Protein AF-A0AAE3IIB3-F1 (afdb_monomer)

Solvent-accessible surface area (backbone atoms only — not comparable to full-atom values): 10239 Å² total; per-residue (Å²): 116,78,93,72,66,47,58,72,42,78,46,45,30,76,88,69,48,76,44,66,38,80,74,76,87,87,84,85,72,98,62,92,76,91,82,88,86,79,90,49,81,96,73,27,52,52,67,49,71,97,77,19,39,64,42,76,71,70,69,65,54,44,33,34,62,72,44,61,82,52,87,67,36,36,55,38,59,50,54,58,58,75,30,44,68,89,41,86,92,59,46,79,54,66,32,43,15,33,57,26,50,34,54,62,84,46,85,84,24,28,29,17,36,21,50,50,43,64,44,55,45,87,72,51,42,22,45,42,37,36,52,51,42,33,37,51,10,35,46,62,30,65,46,52,74,64,56,25,49,51,50,50,55,55,34,40,50,46,48,36,66,70,65,65,44,54,58,74,41,74,34,47,63,38,79,70,38,108

Mean predicted aligned error: 9.46 Å

pLDDT: mean 88.93, std 8.78, range [53.28, 97.44]

Foldseek 3Di:
DCVPDAFQDWWAFPVRDIDTRHGDDDDDDPDDDDDDADADPDPQWFFDDPRGTIDHNDAQKFFQQVNPDDPQWHKAQLQDCQFPVPPPPDDNRRGMTGIWGHDLPDPPGLNVQLCVQLLAEQFAFWQLRSLVSSLVSNVRSVDDNVNSVVSSVVRCCCVCVVVVDDRGHTIHDHPSND

Sequence (178 aa):
MARSLRAGDVLVLSNGELVTVEWVQHEILESPIKVYNFEVEDFHTYFVGECGVLVHNDCNTGKYKELRGEEGKESHHIIQNASVKDMPGYSSSNAPAISLEGPSTRMGTEHYKATQFQSHNNYGGTYGDERKVAYISLRKAGKTKEEAFQAINYADKYFVGELGWDFTTITSIPKNRR

InterPro domains:
  IPR028900 Tox-SHH domain [PF15652] (72-159)
  IPR030934 Intein C-terminal splicing region [PS50818] (34-58)
  IPR030934 Intein C-terminal splicing region [TIGR01443] (34-57)
  IPR036844 Hint domain superfamily [SSF51294] (2-58)

Structure (mmCIF, N/CA/C/O backbone):
data_AF-A0AAE3IIB3-F1
#
_entry.id   AF-A0AAE3IIB3-F1
#
loop_
_atom_site.group_PDB
_atom_site.id
_atom_site.type_symbol
_atom_site.label_atom_id
_atom_site.label_alt_id
_atom_site.label_comp_id
_atom_site.label_asym_id
_atom_site.label_entity_id
_atom_site.label_seq_id
_atom_site.pdbx_PDB_ins_code
_atom_site.Cartn_x
_atom_site.Cartn_y
_atom_site.Cartn_z
_atom_site.occupancy
_atom_site.B_iso_or_equiv
_atom_site.auth_seq_id
_atom_site.auth_comp_id
_atom_site.auth_asym_id
_atom_site.auth_atom_id
_atom_site.pdbx_PDB_model_num
ATOM 1 N N . MET A 1 1 ? -11.955 -3.966 2.910 1.00 53.28 1 MET A N 1
ATOM 2 C CA . MET A 1 1 ? -13.421 -3.811 2.953 1.00 53.28 1 MET A CA 1
ATOM 3 C C . MET A 1 1 ? -14.056 -5.153 3.255 1.00 53.28 1 MET A C 1
ATOM 5 O O . MET A 1 1 ? -13.676 -6.133 2.618 1.00 53.28 1 MET A O 1
ATOM 9 N N . ALA A 1 2 ? -15.019 -5.174 4.178 1.00 63.62 2 ALA A N 1
ATOM 10 C CA . ALA A 1 2 ? -15.723 -6.380 4.619 1.00 63.62 2 ALA A CA 1
ATOM 11 C C . ALA A 1 2 ? -16.354 -7.185 3.465 1.00 63.62 2 ALA A C 1
ATOM 13 O O . ALA A 1 2 ? -16.354 -8.406 3.510 1.00 63.62 2 ALA A O 1
ATOM 14 N N . ARG A 1 3 ? -16.768 -6.523 2.370 1.00 71.12 3 ARG A N 1
ATOM 15 C CA . ARG A 1 3 ? -17.342 -7.163 1.164 1.00 71.12 3 ARG A CA 1
ATOM 16 C C . ARG A 1 3 ? -16.465 -8.226 0.487 1.00 71.12 3 ARG A C 1
ATOM 18 O O . ARG A 1 3 ? -16.931 -8.908 -0.416 1.00 71.12 3 ARG A O 1
ATOM 25 N N . SER A 1 4 ? -15.172 -8.262 0.803 1.00 76.12 4 SER A N 1
ATOM 26 C CA . SER A 1 4 ? -14.217 -9.204 0.213 1.00 76.12 4 SER A CA 1
ATOM 27 C C . SER A 1 4 ? -13.936 -10.407 1.109 1.00 76.12 4 SER A C 1
ATOM 29 O O . SER A 1 4 ? -13.196 -11.278 0.662 1.00 76.12 4 SER A O 1
ATOM 31 N N . LEU A 1 5 ? -14.487 -10.438 2.330 1.00 84.25 5 LEU A N 1
ATOM 32 C CA . LEU A 1 5 ? -14.328 -11.565 3.242 1.00 84.25 5 LEU A CA 1
ATOM 33 C C . LEU A 1 5 ? -14.993 -12.814 2.668 1.00 84.25 5 LEU A C 1
ATOM 35 O O . LEU A 1 5 ? -16.059 -12.742 2.048 1.00 84.25 5 LEU A O 1
ATOM 39 N N . ARG A 1 6 ? -14.354 -13.959 2.882 1.00 86.00 6 ARG A N 1
ATOM 40 C CA . ARG A 1 6 ? -14.835 -15.275 2.462 1.00 86.00 6 ARG A CA 1
ATOM 41 C C . ARG A 1 6 ? -14.696 -16.266 3.606 1.00 86.00 6 ARG A C 1
ATOM 43 O O . ARG A 1 6 ? -13.884 -16.082 4.507 1.00 86.00 6 ARG A O 1
ATOM 50 N N . ALA A 1 7 ? -15.469 -17.347 3.531 1.00 89.12 7 ALA A N 1
ATOM 51 C CA . ALA A 1 7 ? -15.243 -18.496 4.392 1.00 89.12 7 ALA A CA 1
ATOM 52 C C . ALA A 1 7 ? -13.784 -18.969 4.255 1.00 89.12 7 ALA A C 1
ATOM 54 O O . ALA A 1 7 ? -13.281 -19.100 3.135 1.00 89.12 7 ALA A O 1
ATOM 55 N N . GLY A 1 8 ? -13.115 -19.195 5.382 1.00 87.38 8 GLY A N 1
ATOM 56 C CA . GLY A 1 8 ? -11.692 -19.532 5.447 1.00 87.38 8 GLY A CA 1
ATOM 57 C C . GLY A 1 8 ? -10.747 -18.354 5.719 1.00 87.38 8 GLY A C 1
ATOM 58 O O . GLY A 1 8 ? -9.597 -18.603 6.075 1.00 87.38 8 GLY A O 1
ATOM 59 N N . ASP A 1 9 ? -11.195 -17.098 5.606 1.00 88.38 9 ASP A N 1
ATOM 60 C CA . ASP A 1 9 ? -10.374 -15.944 6.001 1.00 88.38 9 ASP A CA 1
ATOM 61 C C . ASP A 1 9 ? -10.156 -15.919 7.523 1.00 88.38 9 ASP A C 1
ATOM 63 O O . ASP A 1 9 ? -11.009 -16.362 8.292 1.00 88.38 9 ASP A O 1
ATOM 67 N N . VAL A 1 10 ? -9.022 -15.371 7.969 1.00 91.12 10 VAL A N 1
ATOM 68 C CA . VAL A 1 10 ? -8.660 -15.296 9.392 1.00 91.12 10 VAL A CA 1
ATOM 69 C C . VAL A 1 10 ? -8.858 -13.879 9.928 1.00 91.12 10 VAL A C 1
ATOM 71 O O . VAL A 1 10 ? -8.373 -12.910 9.340 1.00 91.12 10 VAL A O 1
ATOM 74 N N . LEU A 1 11 ? -9.542 -13.769 11.065 1.00 90.25 11 LEU A N 1
ATOM 75 C CA . LEU A 1 11 ? -9.794 -12.530 11.800 1.00 90.25 11 LEU A CA 1
ATOM 76 C C . LEU A 1 11 ? -9.088 -12.551 13.158 1.00 90.25 11 LEU A C 1
ATOM 78 O O . LEU A 1 11 ? -8.788 -13.616 13.691 1.00 90.25 11 LEU A O 1
ATOM 82 N N . VAL A 1 12 ? -8.855 -11.364 13.722 1.00 90.56 12 VAL A N 1
ATOM 83 C CA . VAL A 1 12 ? -8.246 -11.179 15.048 1.00 90.56 12 VAL A CA 1
ATOM 84 C C . VAL A 1 12 ? -9.319 -10.723 16.034 1.00 90.56 12 VAL A C 1
ATOM 86 O O . VAL A 1 12 ? -10.044 -9.766 15.748 1.00 90.56 12 VAL A O 1
ATOM 89 N N . LEU A 1 13 ? -9.412 -11.393 17.181 1.00 90.81 13 LEU A N 1
ATOM 90 C CA . LEU A 1 13 ? -10.305 -11.034 18.284 1.00 90.81 13 LEU A CA 1
ATOM 91 C C . LEU A 1 13 ? -9.640 -10.077 19.287 1.00 90.81 13 LEU A C 1
ATOM 93 O O . LEU A 1 13 ? -8.420 -9.904 19.301 1.00 90.81 13 LEU A O 1
ATOM 97 N N . SER A 1 14 ? -10.439 -9.480 20.173 1.00 87.88 14 SER A N 1
ATOM 98 C CA . SER A 1 14 ? -9.983 -8.536 21.208 1.00 87.88 14 SER A CA 1
ATOM 99 C C . SER A 1 14 ? -9.028 -9.135 22.238 1.00 87.88 14 SER A C 1
ATOM 101 O O . SER A 1 14 ? -8.190 -8.422 22.788 1.00 87.88 14 SER A O 1
ATOM 103 N N . ASN A 1 15 ? -9.098 -10.447 22.457 1.00 88.62 15 ASN A N 1
ATOM 104 C CA . ASN A 1 15 ? -8.157 -11.204 23.284 1.00 88.62 15 ASN A CA 1
ATOM 105 C C . ASN A 1 15 ? -6.873 -11.616 22.527 1.00 88.62 15 ASN A C 1
ATOM 107 O O . ASN A 1 15 ? -6.010 -12.273 23.106 1.00 88.62 15 ASN A O 1
ATOM 111 N N . GLY A 1 16 ? -6.738 -11.235 21.251 1.00 86.88 16 GLY A N 1
ATOM 112 C CA . GLY A 1 16 ? -5.610 -11.577 20.385 1.00 86.88 16 GLY A CA 1
ATOM 113 C C . GLY A 1 16 ? -5.715 -12.944 19.703 1.00 86.88 16 GLY A C 1
ATOM 114 O O . GLY A 1 16 ? -4.802 -13.310 18.961 1.00 86.88 16 GLY A O 1
ATOM 115 N N . GLU A 1 17 ? -6.793 -13.701 19.922 1.00 92.31 17 GLU A N 1
ATOM 116 C CA . GLU A 1 17 ? -7.004 -14.987 19.257 1.00 92.31 17 GLU A CA 1
ATOM 117 C C . GLU A 1 17 ? -7.335 -14.816 17.773 1.00 92.31 17 GLU A C 1
ATOM 119 O O . GLU A 1 17 ? -7.906 -13.813 17.338 1.00 92.31 17 GLU A O 1
ATOM 124 N N . LEU A 1 18 ? -6.972 -15.833 16.993 1.00 91.50 18 LEU A N 1
ATOM 125 C CA . LEU A 1 18 ? -7.283 -15.916 15.575 1.00 91.50 18 LEU A CA 1
ATOM 126 C C . LEU A 1 18 ? -8.502 -16.810 15.373 1.00 91.50 18 LEU A C 1
ATOM 128 O O . LEU A 1 18 ? -8.514 -17.951 15.834 1.00 91.50 18 LEU A O 1
ATOM 132 N N . VAL A 1 19 ? -9.495 -16.315 14.640 1.00 93.12 19 VAL A N 1
ATOM 133 C CA . VAL A 1 19 ? -10.694 -17.085 14.281 1.00 93.12 19 VAL A CA 1
ATOM 134 C C . VAL A 1 19 ? -10.870 -17.149 12.778 1.00 93.12 19 VAL A C 1
ATOM 136 O O . VAL A 1 19 ? -10.476 -16.238 12.054 1.00 93.12 19 VAL A O 1
ATOM 139 N N . THR A 1 20 ? -11.464 -18.240 12.305 1.00 94.06 20 THR A N 1
ATOM 140 C CA . THR A 1 20 ? -11.742 -18.438 10.881 1.00 94.06 20 THR A CA 1
ATOM 141 C C . THR A 1 20 ? -13.175 -18.021 10.580 1.00 94.06 20 THR A C 1
ATOM 143 O O . THR A 1 20 ? -14.092 -18.378 11.316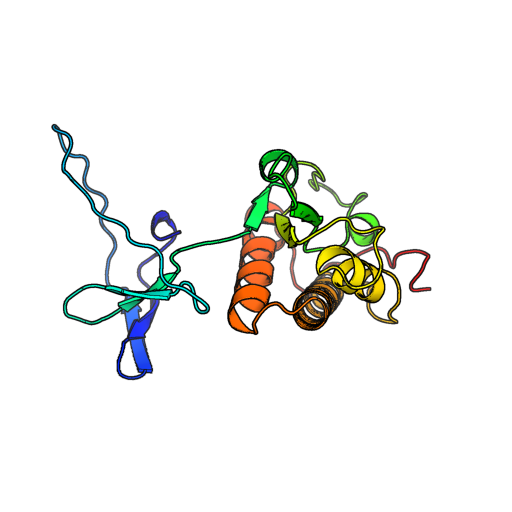 1.00 94.06 20 THR A O 1
ATOM 146 N N . VAL A 1 21 ? -13.380 -17.279 9.496 1.00 91.38 21 VAL A N 1
ATOM 147 C CA . VAL A 1 21 ? -14.717 -16.963 8.988 1.00 91.38 21 VAL A CA 1
ATOM 148 C C . VAL A 1 21 ? -15.367 -18.255 8.502 1.00 91.38 21 VAL A C 1
ATOM 150 O O . VAL A 1 21 ? -14.858 -18.901 7.589 1.00 91.38 21 VAL A O 1
ATOM 153 N N . GLU A 1 22 ? -16.498 -18.634 9.088 1.00 91.81 22 GLU A N 1
ATOM 154 C CA . GLU A 1 22 ? -17.210 -19.861 8.708 1.00 91.81 22 GLU A CA 1
ATOM 155 C C . GLU A 1 22 ? -18.109 -19.656 7.483 1.00 91.81 22 GLU A C 1
ATOM 157 O O . GLU A 1 22 ? -18.135 -20.484 6.574 1.00 91.81 22 GLU A O 1
ATOM 162 N N . TRP A 1 23 ? -18.834 -18.537 7.433 1.00 90.19 23 TRP A N 1
ATOM 163 C CA . TRP A 1 23 ? -19.764 -18.208 6.356 1.00 90.19 23 TRP A CA 1
ATOM 164 C C . TRP A 1 23 ? -19.926 -16.690 6.215 1.00 90.19 23 TRP A C 1
ATOM 166 O O . TRP A 1 23 ? -19.678 -15.931 7.149 1.00 90.19 23 TRP A O 1
ATOM 176 N N . VAL A 1 24 ? -20.328 -16.244 5.022 1.00 90.00 24 VAL A N 1
ATOM 177 C CA . VAL A 1 24 ? -20.615 -14.835 4.714 1.00 90.00 24 VAL A CA 1
ATOM 178 C C . VAL A 1 24 ? -21.948 -14.774 3.978 1.00 90.00 24 VAL A C 1
ATOM 180 O O . VAL A 1 24 ? -22.127 -15.461 2.973 1.00 90.00 24 VAL A O 1
ATOM 183 N N . GLN A 1 25 ? -22.869 -13.941 4.461 1.00 89.94 25 GLN A N 1
ATOM 184 C CA . GLN A 1 25 ? -24.167 -13.694 3.834 1.00 89.94 25 GLN A CA 1
ATOM 185 C C . GLN A 1 25 ? -24.345 -12.201 3.569 1.00 89.94 25 GLN A C 1
ATOM 187 O O . GLN A 1 25 ? -23.960 -11.359 4.377 1.00 89.94 25 GLN A O 1
ATOM 192 N N . HIS A 1 26 ? -24.946 -11.881 2.425 1.00 85.31 26 HIS A N 1
ATOM 193 C CA . HIS A 1 26 ? -25.396 -10.534 2.101 1.00 85.31 26 HIS A CA 1
ATOM 194 C C . HIS A 1 26 ? -26.923 -10.503 2.136 1.00 85.31 26 HIS A C 1
ATOM 196 O O . HIS A 1 26 ? -27.571 -11.342 1.512 1.00 85.31 26 HIS A O 1
ATOM 202 N N . GLU A 1 27 ? -27.486 -9.519 2.830 1.00 88.19 27 GLU A N 1
ATOM 203 C CA . GLU A 1 27 ? -28.928 -9.291 2.891 1.00 88.19 27 GLU A CA 1
ATOM 204 C C . GLU A 1 27 ? -29.273 -7.959 2.223 1.00 88.19 27 GLU A C 1
ATOM 206 O O . GLU A 1 27 ? -28.599 -6.949 2.429 1.00 88.19 27 GLU A O 1
ATOM 211 N N . ILE A 1 28 ? -30.322 -7.964 1.399 1.00 89.56 28 ILE A N 1
ATOM 212 C CA . ILE A 1 28 ? -30.888 -6.754 0.796 1.00 89.56 28 ILE A CA 1
ATOM 213 C C . ILE A 1 28 ? -32.140 -6.409 1.595 1.00 89.56 28 ILE A C 1
ATOM 215 O O . ILE A 1 28 ? -33.067 -7.212 1.666 1.00 89.56 28 ILE A O 1
ATOM 219 N N . LEU A 1 29 ? -32.162 -5.221 2.197 1.00 90.94 29 LEU A N 1
ATOM 220 C CA . LEU A 1 29 ? -33.294 -4.742 2.987 1.00 90.94 29 LEU A CA 1
ATOM 221 C C . LEU A 1 29 ? -34.214 -3.872 2.123 1.00 90.94 29 LEU A C 1
ATOM 223 O O . LEU A 1 29 ? -33.745 -3.015 1.377 1.00 90.94 29 LEU A O 1
ATOM 227 N N . GLU A 1 30 ? -35.529 -4.062 2.254 1.00 92.56 30 GLU A N 1
ATOM 228 C CA . GLU A 1 30 ? -36.545 -3.298 1.506 1.00 92.56 30 GLU A CA 1
ATOM 229 C C . GLU A 1 30 ? -36.676 -1.841 1.978 1.00 92.56 30 GLU A C 1
ATOM 231 O O . GLU A 1 30 ? -37.219 -0.995 1.269 1.00 92.56 30 GLU A O 1
ATOM 236 N N . SER A 1 31 ? -36.167 -1.532 3.174 1.00 92.62 31 SER A N 1
ATOM 237 C CA . SER A 1 31 ? -36.178 -0.189 3.754 1.00 92.62 31 SER A CA 1
ATOM 238 C C . SER A 1 31 ? -34.810 0.181 4.339 1.00 92.62 31 SER A C 1
ATOM 240 O O . SER A 1 31 ? -34.084 -0.700 4.808 1.00 92.62 31 SER A O 1
ATOM 242 N N . PRO A 1 32 ? -34.431 1.474 4.327 1.00 92.75 32 PRO A N 1
ATOM 243 C CA . PRO A 1 32 ? -33.182 1.921 4.930 1.00 92.75 32 PRO A CA 1
ATOM 244 C C . PRO A 1 32 ? -33.176 1.706 6.446 1.00 92.75 32 PRO A C 1
ATOM 246 O O . PRO A 1 32 ? -34.121 2.080 7.140 1.00 92.75 32 PRO A O 1
ATOM 249 N N . ILE A 1 33 ? -32.066 1.187 6.967 1.00 94.38 33 ILE A N 1
ATOM 250 C CA . ILE A 1 33 ? -31.801 1.116 8.406 1.00 94.38 33 ILE A CA 1
ATOM 251 C C . ILE A 1 33 ? -30.788 2.183 8.814 1.00 94.38 33 ILE A C 1
ATOM 253 O O . ILE A 1 33 ? -29.954 2.618 8.018 1.00 94.38 33 ILE A O 1
ATOM 257 N N . LYS A 1 34 ? -30.844 2.601 10.079 1.00 93.38 34 LYS A N 1
ATOM 258 C CA . LYS A 1 34 ? -29.834 3.494 10.642 1.00 93.38 34 LYS A CA 1
ATOM 259 C C . LYS A 1 34 ? -28.608 2.676 11.045 1.00 93.38 34 LYS A C 1
ATOM 261 O O . LYS A 1 34 ? -28.729 1.727 11.813 1.00 93.38 34 LYS A O 1
ATOM 266 N N . VAL A 1 35 ? -27.443 3.079 10.552 1.00 89.75 35 VAL A N 1
ATOM 267 C CA . VAL A 1 35 ? -26.136 2.529 10.932 1.00 89.75 35 VAL A CA 1
ATOM 268 C C . VAL A 1 35 ? -25.282 3.631 11.551 1.00 89.75 35 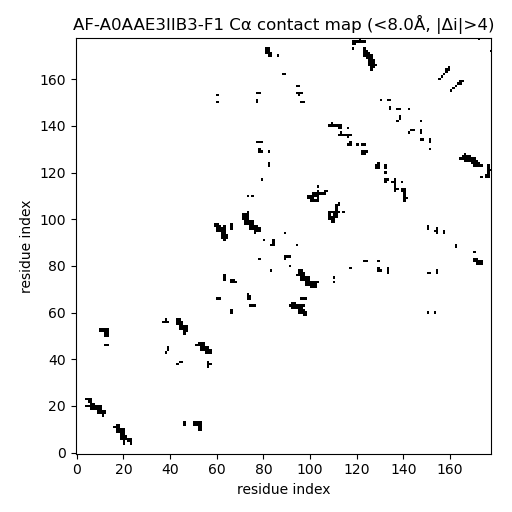VAL A C 1
ATOM 270 O O . VAL A 1 35 ? -25.495 4.811 11.269 1.00 89.75 35 VAL A O 1
ATOM 273 N N . TYR A 1 36 ? -24.332 3.253 12.402 1.00 84.81 36 TYR A N 1
ATOM 274 C CA . TYR A 1 36 ? -23.454 4.181 13.110 1.00 84.81 36 TYR A CA 1
ATOM 275 C C . TYR A 1 36 ? -21.992 3.818 12.838 1.00 84.81 36 TYR A C 1
ATOM 277 O O . TYR A 1 36 ? -21.632 2.646 12.896 1.00 84.81 36 TYR A O 1
ATOM 285 N N . ASN A 1 37 ? -21.165 4.828 12.571 1.00 79.56 37 ASN A N 1
ATOM 286 C CA . ASN A 1 37 ? -19.706 4.742 12.578 1.00 79.56 37 ASN A CA 1
ATOM 287 C C . ASN A 1 37 ? -19.179 5.885 13.455 1.00 79.56 37 ASN A C 1
ATOM 289 O O . ASN A 1 37 ? -19.784 6.958 13.489 1.00 79.56 37 ASN A O 1
ATOM 293 N N . PHE A 1 38 ? -18.083 5.662 14.166 1.00 77.81 38 PHE A N 1
ATOM 294 C CA . PHE A 1 38 ? -17.368 6.693 14.921 1.00 77.81 38 PHE A CA 1
ATOM 295 C C . PHE A 1 38 ? -15.898 6.590 14.562 1.00 77.81 38 PHE A C 1
ATOM 297 O O . PHE A 1 38 ? -15.451 5.482 14.309 1.00 77.81 38 PHE A O 1
ATOM 304 N N . GLU A 1 39 ? -15.159 7.695 14.552 1.00 70.19 39 GLU A N 1
ATOM 305 C CA . GLU A 1 39 ? -13.716 7.701 14.293 1.00 70.19 39 GLU A CA 1
ATOM 306 C C . GLU A 1 39 ? -12.921 7.474 15.588 1.00 70.19 39 GLU A C 1
ATOM 308 O O . GLU A 1 39 ? -13.318 7.934 16.657 1.00 70.19 39 GLU A O 1
ATOM 313 N N . VAL A 1 40 ? -11.816 6.728 15.499 1.00 70.88 40 VAL A N 1
ATOM 314 C CA . VAL A 1 40 ? -10.891 6.481 16.619 1.00 70.88 40 VAL A CA 1
ATOM 315 C C . VAL A 1 40 ? -9.554 7.104 16.265 1.00 70.88 40 VAL A C 1
ATOM 317 O O . VAL A 1 40 ? -9.028 6.817 15.191 1.00 70.88 40 VAL A O 1
ATOM 320 N N . GLU A 1 41 ? -9.019 7.934 17.157 1.00 60.47 41 GLU A N 1
ATOM 321 C CA . GLU A 1 41 ? -7.709 8.564 16.983 1.00 60.47 41 GLU A CA 1
ATOM 322 C C . GLU A 1 41 ? -6.563 7.533 17.014 1.00 60.47 41 GLU A C 1
ATOM 324 O O . GLU A 1 41 ? -6.688 6.437 17.570 1.00 60.47 41 GLU A O 1
ATOM 329 N N . ASP A 1 42 ? -5.441 7.903 16.393 1.00 62.91 42 ASP A N 1
ATOM 330 C CA . ASP A 1 42 ? -4.179 7.159 16.270 1.00 62.91 42 ASP A CA 1
ATOM 331 C C . ASP A 1 42 ? -4.252 5.833 15.504 1.00 62.91 42 ASP A C 1
ATOM 333 O O . ASP A 1 42 ? -3.694 5.692 14.416 1.00 62.91 42 ASP A O 1
ATOM 337 N N . PHE A 1 43 ? -4.901 4.824 16.081 1.00 61.16 43 PHE A N 1
ATOM 338 C CA . PHE A 1 43 ? -4.876 3.468 15.535 1.00 61.16 43 PHE A CA 1
ATOM 339 C C . PHE A 1 43 ? -5.937 3.238 14.467 1.00 61.16 43 PHE A C 1
ATOM 341 O O . PHE A 1 43 ? -5.865 2.223 13.770 1.00 61.16 43 PHE A O 1
ATOM 348 N N . HIS A 1 44 ? -6.939 4.124 14.378 1.00 70.50 44 HIS A N 1
ATOM 349 C CA . HIS A 1 44 ? -8.071 4.023 13.453 1.00 70.50 44 HIS A CA 1
ATOM 350 C C . HIS A 1 44 ? -8.639 2.596 13.365 1.00 70.50 44 HIS A C 1
ATOM 352 O O . HIS A 1 44 ? -9.027 2.126 12.298 1.00 70.50 44 HIS A O 1
ATOM 358 N N . THR A 1 45 ? -8.655 1.874 14.485 1.00 73.00 45 THR A N 1
ATOM 359 C CA . THR A 1 45 ? -9.121 0.491 14.598 1.00 73.00 45 THR A CA 1
ATOM 360 C C . THR A 1 45 ? -9.947 0.351 15.863 1.00 73.00 45 THR A C 1
ATOM 362 O O . THR A 1 45 ? -9.731 1.057 16.848 1.00 73.00 45 THR A O 1
ATOM 365 N N . TYR A 1 46 ? -10.939 -0.529 15.822 1.00 82.62 46 TYR A N 1
ATOM 366 C CA . TYR A 1 46 ? -11.801 -0.814 16.962 1.00 82.62 46 TYR A CA 1
ATOM 367 C C . TYR A 1 46 ? -12.301 -2.256 16.899 1.00 82.62 46 TYR A C 1
ATOM 369 O O . TYR A 1 46 ? -12.186 -2.917 15.868 1.00 82.62 46 TYR A O 1
ATOM 377 N N . PHE A 1 47 ? -12.821 -2.759 18.016 1.00 88.31 47 PHE A N 1
ATOM 378 C CA . PHE A 1 47 ? -13.419 -4.089 18.088 1.00 88.31 47 PHE A CA 1
ATOM 379 C C . PHE A 1 47 ? -14.940 -3.994 17.959 1.00 88.31 47 PHE A C 1
ATOM 381 O O . PHE A 1 47 ? -15.561 -3.144 18.598 1.00 88.31 47 PHE A O 1
ATOM 388 N N . VAL A 1 48 ? -15.539 -4.858 17.134 1.00 86.62 48 VAL A N 1
ATOM 389 C CA . VAL A 1 48 ? -16.984 -4.862 16.843 1.00 86.62 48 VAL A CA 1
ATOM 390 C C . VAL A 1 48 ? -17.608 -6.220 17.141 1.00 86.62 48 VAL A C 1
ATOM 392 O O . VAL A 1 48 ? -17.000 -7.264 16.901 1.00 86.62 48 VAL A O 1
ATOM 395 N N . GLY A 1 49 ? -18.857 -6.195 17.610 1.00 85.88 49 GLY A N 1
ATOM 396 C CA . GLY A 1 49 ? -19.658 -7.384 17.896 1.00 85.88 49 GLY A CA 1
ATOM 397 C C . GLY A 1 49 ? -19.297 -8.050 19.223 1.00 85.88 49 GLY A C 1
ATOM 398 O O . GLY A 1 49 ? -18.317 -7.691 19.870 1.00 85.88 49 GLY A O 1
ATOM 399 N N . GLU A 1 50 ? -20.097 -9.035 19.628 1.00 85.88 50 GLU A N 1
ATOM 400 C CA . GLU A 1 50 ? -19.916 -9.756 20.899 1.00 85.88 50 GLU A CA 1
ATOM 401 C C . GLU A 1 50 ? -18.581 -10.508 20.962 1.00 85.88 50 GLU A C 1
ATOM 403 O O . GLU A 1 50 ? -17.943 -10.561 22.009 1.00 85.88 50 GLU A O 1
ATOM 408 N N . CYS A 1 51 ? -18.117 -11.028 19.823 1.00 83.44 51 CYS A N 1
ATOM 409 C CA . CYS A 1 51 ? -16.814 -11.683 19.716 1.00 83.44 51 CYS A CA 1
ATOM 410 C C . CYS A 1 51 ? -15.639 -10.689 19.734 1.00 83.44 51 CYS A C 1
ATOM 412 O O . CYS A 1 51 ? -14.500 -11.107 19.911 1.00 83.44 51 CYS A O 1
ATOM 414 N N . GLY A 1 52 ? -15.892 -9.388 19.537 1.00 86.62 52 GLY A N 1
ATOM 415 C CA . GLY A 1 52 ? -14.860 -8.356 19.493 1.00 86.62 52 GLY A CA 1
ATOM 416 C C . GLY A 1 52 ? -13.883 -8.553 18.338 1.00 86.62 52 GLY A C 1
ATOM 417 O O . GLY A 1 52 ? -12.701 -8.778 18.569 1.00 86.62 52 GLY A O 1
ATOM 418 N N . VAL A 1 53 ? -14.363 -8.467 17.098 1.00 87.56 53 VAL A N 1
ATOM 419 C CA . VAL A 1 53 ? -13.534 -8.588 15.885 1.00 87.56 53 VAL A CA 1
ATOM 420 C C . VAL A 1 53 ? -12.817 -7.272 15.594 1.00 87.56 53 VAL A C 1
ATOM 422 O O . VAL A 1 53 ? -13.460 -6.223 15.580 1.00 87.56 53 VAL A O 1
ATOM 425 N N . LEU A 1 54 ? -11.511 -7.319 15.320 1.00 86.12 54 LEU A N 1
ATOM 426 C CA . LEU A 1 54 ? -10.714 -6.146 14.953 1.00 86.12 54 LEU A CA 1
ATOM 427 C C . LEU A 1 54 ? -11.107 -5.622 13.564 1.00 86.12 54 LEU A C 1
ATOM 429 O O . LEU A 1 54 ? -10.956 -6.322 12.559 1.00 86.12 54 LEU A O 1
ATOM 433 N N . VAL A 1 55 ? -11.552 -4.369 13.491 1.00 80.62 55 VAL A N 1
ATOM 434 C CA . VAL A 1 55 ? -11.880 -3.674 12.238 1.00 80.62 55 VAL A CA 1
ATOM 435 C C . VAL A 1 55 ? -11.069 -2.389 12.097 1.00 80.62 55 VAL A C 1
ATOM 437 O O . VAL A 1 55 ? -10.657 -1.797 13.092 1.00 80.62 55 VAL A O 1
ATOM 440 N N . HIS A 1 56 ? -10.839 -1.954 10.855 1.00 75.94 56 HIS A N 1
ATOM 441 C CA . HIS A 1 56 ? -10.244 -0.649 10.556 1.00 75.94 56 HIS A CA 1
ATOM 442 C C . HIS A 1 56 ? -11.345 0.364 10.215 1.00 75.94 56 HIS A C 1
ATOM 444 O O . HIS A 1 56 ? -12.353 0.016 9.600 1.00 75.94 56 HIS A O 1
ATOM 450 N N . ASN A 1 57 ? -11.126 1.607 10.614 1.00 60.88 57 ASN A N 1
ATOM 451 C CA . ASN A 1 57 ? -12.075 2.711 10.568 1.00 60.88 57 ASN A CA 1
ATOM 452 C C . ASN A 1 57 ? -11.795 3.678 9.420 1.00 60.88 57 ASN A C 1
ATOM 454 O O . ASN A 1 57 ? -12.712 4.216 8.815 1.00 60.88 57 ASN A O 1
ATOM 458 N N . ASP A 1 58 ? -10.516 3.837 9.086 1.00 62.56 58 ASP A N 1
ATOM 459 C CA . ASP A 1 58 ? -10.080 4.672 7.981 1.00 62.56 58 ASP A CA 1
ATOM 460 C C . ASP A 1 58 ? -9.034 3.932 7.144 1.00 62.56 58 ASP A C 1
ATOM 462 O O . ASP A 1 58 ? -8.289 3.077 7.633 1.00 62.56 58 ASP A O 1
ATOM 466 N N . CYS A 1 59 ? -9.039 4.198 5.849 1.00 64.38 59 CYS A N 1
ATOM 467 C CA . CYS A 1 59 ? -8.012 3.766 4.924 1.00 64.38 59 CYS A CA 1
ATOM 468 C C . CYS A 1 59 ? -7.682 4.977 4.061 1.00 64.38 59 CYS A C 1
ATOM 470 O O . CYS A 1 59 ? -8.369 5.232 3.078 1.00 64.38 59 CYS A O 1
ATOM 472 N N . ASN A 1 60 ? -6.557 5.636 4.349 1.00 79.19 60 ASN A N 1
ATOM 473 C CA . ASN A 1 60 ? -5.962 6.674 3.497 1.00 79.19 60 ASN A CA 1
ATOM 474 C C . ASN A 1 60 ? -5.487 6.123 2.127 1.00 79.19 60 ASN A C 1
ATOM 476 O O . ASN A 1 60 ? -4.599 6.696 1.509 1.00 79.19 60 ASN A O 1
ATOM 480 N N . THR A 1 61 ? -6.008 4.983 1.660 1.00 88.94 61 THR A N 1
ATOM 481 C CA . THR A 1 61 ? -5.603 4.293 0.431 1.00 88.94 61 THR A CA 1
ATOM 482 C C . THR A 1 61 ? -6.757 4.226 -0.561 1.00 88.94 61 THR A C 1
ATOM 484 O O . THR A 1 61 ? -7.914 4.053 -0.190 1.00 88.94 61 THR A O 1
ATOM 487 N N . GLY A 1 62 ? -6.441 4.353 -1.844 1.00 90.50 62 GLY A N 1
ATOM 488 C CA . GLY A 1 62 ? -7.428 4.475 -2.911 1.00 90.50 62 GLY A CA 1
ATOM 489 C C . GLY A 1 62 ? -6.763 4.430 -4.278 1.00 90.50 62 GLY A C 1
ATOM 490 O O . GLY A 1 62 ? -5.548 4.233 -4.382 1.00 90.50 62 GLY A O 1
ATOM 491 N N . LYS A 1 63 ? -7.535 4.577 -5.359 1.00 93.00 63 LYS A N 1
ATOM 492 C CA . LYS A 1 63 ? -6.914 4.747 -6.681 1.00 93.00 63 LYS A CA 1
ATOM 493 C C . LYS A 1 63 ? -6.267 6.122 -6.754 1.00 93.00 63 LYS A C 1
ATOM 495 O O . LYS A 1 63 ? -6.824 7.097 -6.256 1.00 93.00 63 LYS A O 1
ATOM 500 N N . TYR A 1 64 ? -5.136 6.227 -7.445 1.00 91.94 64 TYR A N 1
ATOM 501 C CA . TYR A 1 64 ? -4.413 7.494 -7.577 1.00 91.94 64 TYR A CA 1
ATOM 502 C C . TYR A 1 64 ? -5.302 8.665 -8.030 1.00 91.94 64 TYR A C 1
ATOM 504 O O . TYR A 1 64 ? -5.178 9.771 -7.515 1.00 91.94 64 TYR A O 1
ATOM 512 N N . LYS A 1 65 ? -6.231 8.431 -8.965 1.00 91.12 65 LYS A N 1
ATOM 513 C CA . LYS A 1 65 ? -7.169 9.464 -9.439 1.00 91.12 65 LYS A CA 1
ATOM 514 C C . LYS A 1 65 ? -8.219 9.894 -8.403 1.00 91.12 65 LYS A C 1
ATOM 516 O O . LYS A 1 65 ? -8.738 10.995 -8.523 1.00 91.12 65 LYS A O 1
ATOM 521 N N . GLU A 1 66 ? -8.561 9.017 -7.461 1.00 88.00 66 GLU A N 1
ATOM 522 C CA . GLU A 1 66 ? -9.620 9.222 -6.461 1.00 88.00 66 GLU A CA 1
ATOM 523 C C . GLU A 1 66 ? -9.098 10.011 -5.257 1.00 88.00 66 GLU A C 1
ATOM 525 O O . GLU A 1 66 ? -9.835 10.803 -4.690 1.00 88.00 66 GLU A O 1
ATOM 530 N N . LEU A 1 67 ? -7.811 9.864 -4.928 1.00 85.00 67 LEU A N 1
ATOM 531 C CA . LEU A 1 67 ? -7.154 10.565 -3.817 1.00 85.00 67 LEU A CA 1
ATOM 532 C C . LEU A 1 67 ? -6.652 11.977 -4.178 1.00 85.00 67 LEU A C 1
ATOM 534 O O . LEU A 1 67 ? -5.824 12.558 -3.477 1.00 85.00 67 LEU A O 1
ATOM 538 N N . ARG A 1 68 ? -7.086 12.536 -5.311 1.00 73.81 68 ARG A N 1
ATOM 539 C CA . ARG A 1 68 ? -6.694 13.885 -5.734 1.00 73.81 68 ARG A CA 1
ATOM 540 C C . ARG A 1 68 ? -7.664 14.917 -5.170 1.00 73.81 68 ARG A C 1
ATOM 542 O O . ARG A 1 68 ? -8.849 14.854 -5.469 1.00 73.81 68 ARG A O 1
ATOM 549 N N . GLY A 1 69 ? -7.135 15.922 -4.470 1.00 67.31 69 GLY A N 1
ATOM 550 C CA . GLY A 1 69 ? -7.893 17.119 -4.087 1.00 67.31 69 GLY A CA 1
ATOM 551 C C . GLY A 1 69 ? -8.241 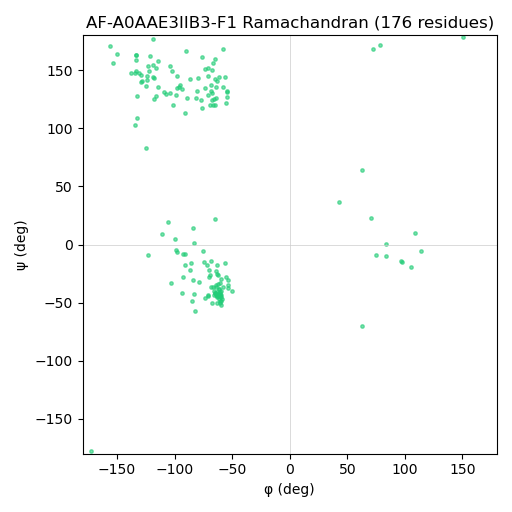17.246 -2.604 1.00 67.31 69 GLY A C 1
ATOM 552 O O . GLY A 1 69 ? -9.000 18.146 -2.262 1.00 67.31 69 GLY A O 1
ATOM 553 N N . GLU A 1 70 ? -7.691 16.399 -1.731 1.00 69.81 70 GLU A N 1
ATOM 554 C CA . GLU A 1 70 ? -7.747 16.640 -0.285 1.00 69.81 70 GLU A CA 1
ATOM 555 C C . GLU A 1 70 ? -6.839 17.819 0.096 1.00 69.81 70 GLU A C 1
ATOM 557 O O . GLU A 1 70 ? -5.666 17.873 -0.278 1.00 69.81 70 GLU A O 1
ATOM 562 N N . GLU A 1 71 ? -7.382 18.790 0.829 1.00 73.56 71 GLU A N 1
ATOM 563 C CA . GLU A 1 71 ? -6.624 19.961 1.266 1.00 73.56 71 GLU A CA 1
ATOM 564 C C . GLU A 1 71 ? -5.516 19.541 2.243 1.00 73.56 71 GLU A C 1
ATOM 566 O O . GLU A 1 71 ? -5.763 18.871 3.241 1.00 73.56 71 GLU A O 1
ATOM 571 N N . GLY A 1 72 ? -4.268 19.911 1.938 1.00 77.94 72 GLY A N 1
ATOM 572 C CA . GLY A 1 72 ? -3.105 19.591 2.772 1.00 77.94 72 GLY A CA 1
ATOM 573 C C . GLY A 1 72 ? -2.487 18.206 2.549 1.00 77.94 72 GLY A C 1
ATOM 574 O O . GLY A 1 72 ? -1.361 17.992 3.003 1.00 77.94 72 GLY A O 1
ATOM 575 N N . LYS A 1 73 ? -3.135 17.315 1.788 1.00 84.44 73 LYS A N 1
ATOM 576 C CA . LYS A 1 73 ? -2.642 15.965 1.468 1.00 84.44 73 LYS A CA 1
ATOM 577 C C . LYS A 1 73 ? -2.389 15.794 -0.029 1.00 84.44 73 LYS A C 1
ATOM 579 O O . LYS A 1 73 ? -3.028 16.416 -0.873 1.00 84.44 73 LYS A O 1
ATOM 584 N N . GLU A 1 74 ? -1.459 14.912 -0.376 1.00 88.62 74 GLU A N 1
ATOM 585 C CA . GLU A 1 74 ? -1.190 14.544 -1.767 1.00 88.62 74 GLU A CA 1
ATOM 586 C C . GLU A 1 74 ? -1.206 13.024 -1.956 1.00 88.62 74 GLU A C 1
ATOM 588 O O . GLU A 1 74 ? -0.687 12.260 -1.141 1.00 88.62 74 GLU A O 1
ATOM 593 N N . SER A 1 75 ? -1.765 12.589 -3.086 1.00 90.88 75 SER A N 1
ATOM 594 C CA . SER A 1 75 ? -1.768 11.191 -3.508 1.00 90.88 75 SER A CA 1
ATOM 595 C C . SER A 1 75 ? -0.353 10.714 -3.854 1.00 90.88 75 SER A C 1
ATOM 597 O O . SER A 1 75 ? 0.286 11.268 -4.758 1.00 90.88 75 SER A O 1
ATOM 599 N N . HIS A 1 76 ? 0.093 9.638 -3.216 1.00 93.62 76 HIS A N 1
ATOM 600 C CA . HIS A 1 76 ? 1.380 8.989 -3.443 1.00 93.62 76 HIS A CA 1
ATOM 601 C C . HIS A 1 76 ? 1.176 7.557 -3.946 1.00 93.62 76 HIS A C 1
ATOM 603 O O . HIS A 1 76 ? 0.490 6.768 -3.301 1.00 93.62 76 HIS A O 1
ATOM 609 N N . HIS A 1 77 ? 1.764 7.183 -5.088 1.00 96.31 77 HIS A N 1
ATOM 610 C CA . HIS A 1 77 ? 1.711 5.792 -5.558 1.00 96.31 77 HIS A CA 1
ATOM 611 C C . HIS A 1 77 ? 2.434 4.865 -4.578 1.00 96.31 77 HIS A C 1
ATOM 613 O O . HIS A 1 77 ? 3.614 5.064 -4.291 1.00 96.31 77 HIS A O 1
ATOM 619 N N . ILE A 1 78 ? 1.744 3.819 -4.113 1.00 96.62 78 ILE A N 1
ATOM 620 C CA . ILE A 1 78 ? 2.315 2.863 -3.150 1.00 96.62 78 ILE A CA 1
ATOM 621 C C . ILE A 1 78 ? 3.508 2.141 -3.792 1.00 96.62 78 ILE A C 1
ATOM 623 O O . ILE A 1 78 ? 4.609 2.135 -3.248 1.00 96.62 78 ILE A O 1
ATOM 627 N N . ILE A 1 79 ? 3.309 1.602 -4.996 1.00 97.38 79 ILE A N 1
ATOM 628 C CA . ILE A 1 79 ? 4.370 1.029 -5.832 1.00 97.38 79 ILE A CA 1
ATOM 629 C C 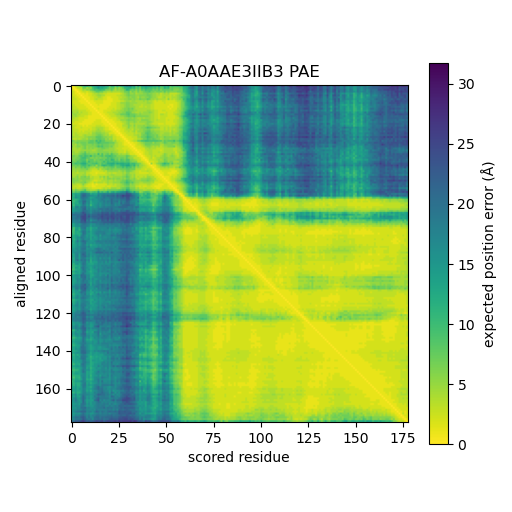. ILE A 1 79 ? 4.873 2.106 -6.786 1.00 97.38 79 ILE A C 1
ATOM 631 O O . ILE A 1 79 ? 4.069 2.811 -7.397 1.00 97.38 79 ILE A O 1
ATOM 635 N N . GLN A 1 80 ? 6.193 2.256 -6.930 1.00 95.38 80 GLN A N 1
ATOM 636 C CA . GLN A 1 80 ? 6.729 3.393 -7.673 1.00 95.38 80 GLN A CA 1
ATOM 637 C C . GLN A 1 80 ? 6.316 3.323 -9.143 1.00 95.38 80 GLN A C 1
ATOM 639 O O . GLN A 1 80 ? 6.732 2.435 -9.873 1.00 95.38 80 GLN A O 1
ATOM 644 N N . ASN A 1 81 ? 5.594 4.330 -9.634 1.00 95.38 81 ASN A N 1
ATOM 645 C CA . ASN A 1 81 ? 5.131 4.341 -11.023 1.00 95.38 81 ASN A CA 1
ATOM 646 C C . ASN A 1 81 ? 6.272 4.137 -12.046 1.00 95.38 81 ASN A C 1
ATOM 648 O O . ASN A 1 81 ? 6.088 3.479 -13.062 1.00 95.38 81 ASN A O 1
ATOM 652 N N . ALA A 1 82 ? 7.477 4.650 -11.773 1.00 94.56 82 ALA A N 1
ATOM 653 C CA . ALA A 1 82 ? 8.635 4.498 -12.655 1.00 94.56 82 ALA A CA 1
ATOM 654 C C . ALA A 1 82 ? 9.121 3.046 -12.838 1.00 94.56 82 ALA A C 1
ATOM 656 O O . ALA A 1 82 ? 9.777 2.784 -13.846 1.00 94.56 82 ALA A O 1
ATOM 657 N N . SER A 1 83 ? 8.823 2.129 -11.908 1.00 95.50 83 SER A N 1
ATOM 658 C CA . SER A 1 83 ? 9.205 0.714 -12.024 1.00 95.50 83 SER A CA 1
ATOM 659 C C . SER A 1 83 ? 8.186 -0.124 -12.801 1.00 95.50 83 SER A C 1
ATOM 661 O O . SER A 1 83 ? 8.551 -1.154 -13.367 1.00 95.50 83 SER A O 1
ATOM 663 N N . VAL A 1 84 ? 6.932 0.335 -12.889 1.00 96.25 84 VAL A N 1
ATOM 664 C CA . VAL A 1 84 ? 5.802 -0.457 -13.416 1.00 96.25 84 VAL A CA 1
ATOM 665 C C . VAL A 1 84 ? 5.053 0.175 -14.592 1.00 96.25 84 VAL A C 1
ATOM 667 O O . VAL A 1 84 ? 4.237 -0.497 -15.212 1.00 96.25 84 VAL A O 1
ATOM 670 N N . LYS A 1 85 ? 5.323 1.440 -14.939 1.00 95.69 85 LYS A N 1
ATOM 671 C CA . LYS A 1 85 ? 4.564 2.200 -15.955 1.00 95.69 85 LYS A CA 1
ATOM 672 C C . LYS A 1 85 ? 4.465 1.550 -17.339 1.00 95.69 85 LYS A C 1
ATOM 674 O O . LYS A 1 85 ? 3.504 1.825 -18.046 1.00 95.69 85 LYS A O 1
ATOM 679 N N . ASP A 1 86 ? 5.446 0.731 -17.708 1.00 94.38 86 ASP A N 1
ATOM 680 C CA . ASP A 1 86 ? 5.538 0.095 -19.026 1.00 94.38 86 ASP A CA 1
ATOM 681 C C . ASP A 1 86 ? 5.029 -1.362 -18.994 1.00 94.38 86 ASP A C 1
ATOM 683 O O . ASP A 1 86 ? 5.127 -2.082 -19.987 1.00 94.38 86 ASP A O 1
ATOM 687 N N . MET A 1 87 ? 4.499 -1.818 -17.852 1.00 94.25 87 MET A N 1
ATOM 688 C CA . MET A 1 87 ? 4.029 -3.189 -17.682 1.00 94.25 87 MET A CA 1
ATOM 689 C C . MET A 1 87 ? 2.634 -3.397 -18.300 1.00 94.25 87 MET A C 1
ATOM 691 O O . MET A 1 87 ? 1.775 -2.515 -18.197 1.00 94.25 87 MET A O 1
ATOM 695 N N . PRO A 1 88 ? 2.357 -4.570 -18.898 1.00 93.31 88 PRO A N 1
ATOM 696 C CA . PRO A 1 88 ? 1.055 -4.864 -19.491 1.00 93.31 88 PRO A CA 1
ATOM 697 C C . PRO A 1 88 ? -0.094 -4.739 -18.482 1.00 93.31 88 PRO A C 1
ATOM 699 O O . PRO A 1 88 ? 0.000 -5.217 -17.354 1.00 93.31 88 PRO A O 1
ATOM 702 N N . GLY A 1 89 ? -1.189 -4.096 -18.895 1.00 93.75 89 GLY A N 1
ATOM 703 C CA . GLY A 1 89 ? -2.393 -3.922 -18.071 1.00 93.75 89 GLY A CA 1
ATOM 704 C C . GLY A 1 89 ? -2.279 -2.870 -16.960 1.00 93.75 89 GLY A C 1
ATOM 705 O O . GLY A 1 89 ? -3.296 -2.496 -16.374 1.00 93.75 89 GLY A O 1
ATOM 706 N N . TYR A 1 90 ? -1.081 -2.338 -16.695 1.00 96.12 90 TYR A N 1
ATOM 707 C CA . TYR A 1 90 ? -0.887 -1.307 -15.684 1.00 96.12 90 TYR A CA 1
ATOM 708 C C . TYR A 1 90 ? -1.546 0.022 -16.085 1.00 96.12 90 TYR A C 1
ATOM 710 O O . TYR A 1 90 ? -1.432 0.498 -17.215 1.00 96.12 90 TYR A O 1
ATOM 718 N N . SER A 1 91 ? -2.213 0.661 -15.125 1.00 96.38 91 SER A N 1
ATOM 719 C CA . SER A 1 91 ? -2.872 1.953 -15.293 1.00 96.38 91 SER A CA 1
ATOM 720 C C . SER A 1 91 ? -2.499 2.876 -14.141 1.00 96.38 91 SER A C 1
ATOM 722 O O . SER A 1 91 ? -2.991 2.716 -13.029 1.00 96.38 91 SER A O 1
ATOM 724 N N . SER A 1 92 ? -1.679 3.895 -14.408 1.00 94.81 92 SER A N 1
ATOM 725 C CA . SER A 1 92 ? -1.200 4.825 -13.372 1.00 94.81 92 SER A CA 1
ATOM 726 C C . SER A 1 92 ? -2.318 5.575 -12.639 1.00 94.81 92 SER A C 1
ATOM 728 O O . SER A 1 92 ? -2.161 5.920 -11.471 1.00 94.81 92 SER A O 1
ATOM 730 N N . SER A 1 93 ? -3.453 5.821 -13.296 1.00 94.06 93 SER A N 1
ATOM 731 C CA . SER A 1 93 ? -4.609 6.505 -12.708 1.00 94.06 93 SER A CA 1
ATOM 732 C C . SER A 1 93 ? -5.448 5.597 -11.808 1.00 94.06 93 SER A C 1
ATOM 734 O O . SER A 1 93 ? -6.026 6.076 -10.831 1.00 94.06 93 SER A O 1
ATOM 736 N N . ASN A 1 94 ? -5.514 4.301 -12.123 1.00 94.62 94 ASN A N 1
ATOM 737 C CA . ASN A 1 94 ? -6.197 3.301 -11.304 1.00 94.62 94 ASN A CA 1
ATOM 738 C C . ASN A 1 94 ? -5.260 2.617 -10.300 1.00 94.62 94 ASN A C 1
ATOM 740 O O . ASN A 1 94 ? -5.740 1.878 -9.446 1.00 94.62 94 ASN A O 1
ATOM 744 N N . ALA A 1 95 ? -3.955 2.872 -10.397 1.00 95.12 95 ALA A N 1
ATOM 745 C CA . ALA A 1 95 ? -2.954 2.267 -9.544 1.00 95.12 95 ALA A CA 1
ATOM 746 C C . ALA A 1 95 ? -3.187 2.627 -8.061 1.00 95.12 95 ALA A C 1
ATOM 748 O O . ALA A 1 95 ? -3.577 3.762 -7.756 1.00 95.12 95 ALA A O 1
ATOM 749 N N . PRO A 1 96 ? -2.912 1.682 -7.147 1.00 96.06 96 PRO A N 1
ATOM 750 C CA . PRO A 1 96 ? -2.969 1.885 -5.706 1.00 96.06 96 PRO A CA 1
ATOM 751 C C . PRO A 1 96 ? -2.110 3.064 -5.244 1.00 96.06 96 PRO A C 1
ATOM 753 O O . PRO A 1 96 ? -0.907 3.139 -5.522 1.00 96.06 96 PRO A O 1
ATOM 756 N N . ALA A 1 97 ? -2.732 3.968 -4.500 1.00 95.44 97 ALA A N 1
ATOM 757 C CA . ALA A 1 97 ? -2.108 5.136 -3.907 1.00 95.44 97 ALA A CA 1
ATOM 758 C C . ALA A 1 97 ? -2.517 5.284 -2.438 1.00 95.44 97 ALA A C 1
ATOM 760 O O . ALA A 1 97 ? -3.488 4.674 -1.986 1.00 9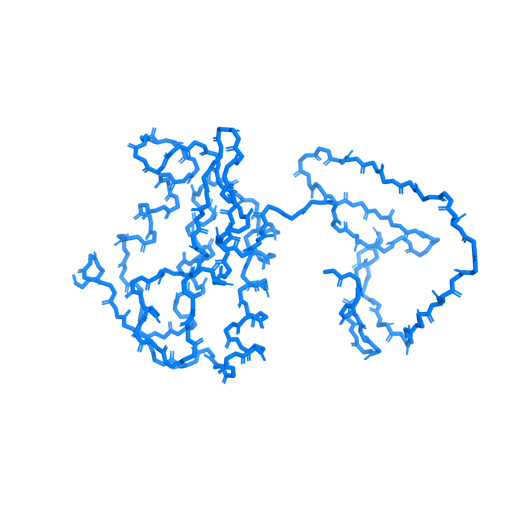5.44 97 ALA A O 1
ATOM 761 N N . ILE A 1 98 ? -1.756 6.096 -1.715 1.00 93.06 98 ILE A N 1
ATOM 762 C CA . ILE A 1 98 ? -2.004 6.498 -0.334 1.00 93.06 98 ILE A CA 1
ATOM 763 C C . ILE A 1 98 ? -1.932 8.025 -0.223 1.00 93.06 98 ILE A C 1
ATOM 765 O O . ILE A 1 98 ? -1.075 8.643 -0.855 1.00 93.06 98 ILE A O 1
ATOM 769 N N . SER A 1 99 ? -2.820 8.633 0.557 1.00 92.69 99 SER A N 1
ATOM 770 C CA . SER A 1 99 ? -2.772 10.057 0.893 1.00 92.69 99 SER A CA 1
ATOM 771 C C . SER A 1 99 ? -1.708 10.292 1.963 1.00 92.69 99 SER A C 1
ATOM 773 O O . SER A 1 99 ? -1.736 9.668 3.027 1.00 92.69 99 SER A O 1
ATOM 775 N N . LEU A 1 100 ? -0.756 11.178 1.677 1.00 92.12 100 LEU A N 1
ATOM 776 C CA . LEU A 1 100 ? 0.302 11.571 2.609 1.00 92.12 100 LEU A CA 1
ATOM 777 C C . LEU A 1 100 ? 0.217 13.064 2.918 1.00 92.12 100 LEU A C 1
ATOM 779 O O . LEU A 1 100 ? -0.085 13.870 2.036 1.00 92.12 100 LEU A O 1
ATOM 783 N N . GLU A 1 101 ? 0.521 13.421 4.163 1.00 91.31 101 GLU A N 1
ATOM 784 C CA . GLU A 1 101 ? 0.486 14.805 4.635 1.00 91.31 101 GLU A CA 1
ATOM 785 C C . GLU A 1 101 ? 1.575 15.666 3.985 1.00 91.31 101 GLU A C 1
ATOM 787 O O . GLU A 1 101 ? 2.773 15.343 4.022 1.00 91.31 101 GLU A O 1
ATOM 792 N N . GLY A 1 102 ? 1.155 16.823 3.471 1.00 90.19 102 GLY A N 1
ATOM 793 C CA . GLY A 1 102 ? 1.988 17.849 2.858 1.00 90.19 102 GLY A CA 1
ATOM 794 C C . GLY A 1 102 ? 2.548 17.493 1.473 1.00 90.19 102 GLY A C 1
ATOM 795 O O . GLY A 1 102 ? 2.522 16.342 1.042 1.00 90.19 102 GLY A O 1
ATOM 796 N N . PRO A 1 103 ? 3.116 18.483 0.759 1.00 90.69 103 PRO A N 1
ATOM 797 C CA . PRO A 1 103 ? 3.613 18.262 -0.592 1.00 90.69 103 PRO A CA 1
ATOM 798 C C . PRO A 1 103 ? 4.909 17.449 -0.616 1.00 90.69 103 PRO A C 1
ATOM 800 O O . PRO A 1 103 ? 5.742 17.562 0.293 1.00 90.69 103 PRO A O 1
ATOM 803 N N . SER A 1 104 ? 5.133 16.700 -1.700 1.00 89.31 104 SER A N 1
ATOM 804 C CA . SER A 1 104 ? 6.376 15.926 -1.923 1.00 89.31 104 SER A CA 1
ATOM 805 C C . SER A 1 104 ? 7.646 16.777 -2.040 1.00 89.31 104 SER A C 1
ATOM 807 O O . SER A 1 104 ? 8.751 16.258 -1.897 1.00 89.31 104 SER A O 1
ATOM 809 N N . THR A 1 105 ? 7.509 18.079 -2.295 1.00 89.19 105 THR A N 1
ATOM 810 C CA . THR A 1 105 ? 8.619 19.023 -2.508 1.00 89.19 105 THR A CA 1
ATOM 811 C C . THR A 1 105 ? 9.095 19.704 -1.227 1.00 89.19 105 THR A C 1
ATOM 813 O O . THR A 1 105 ? 10.202 20.243 -1.195 1.00 89.19 105 THR A O 1
ATOM 816 N N . ARG A 1 106 ? 8.293 19.683 -0.154 1.00 92.50 106 ARG A N 1
ATOM 817 C CA . ARG A 1 106 ? 8.641 20.326 1.118 1.00 92.50 106 ARG A CA 1
ATOM 818 C C . ARG A 1 106 ? 9.359 19.336 2.024 1.00 92.50 106 ARG A C 1
ATOM 820 O O . ARG A 1 106 ? 8.761 18.387 2.519 1.00 92.50 106 ARG A O 1
ATOM 827 N N . MET A 1 107 ? 10.635 19.595 2.293 1.00 91.94 107 MET A N 1
ATOM 828 C CA . MET A 1 107 ? 11.437 18.753 3.179 1.00 91.94 107 MET A CA 1
ATOM 829 C C . MET A 1 107 ? 10.763 18.574 4.549 1.00 91.94 107 MET A C 1
ATOM 831 O O . MET A 1 107 ? 10.340 19.541 5.177 1.00 91.94 107 MET A O 1
ATOM 835 N N . GLY A 1 108 ? 10.675 17.323 5.006 1.00 89.81 108 GLY A N 1
ATOM 836 C CA . GLY A 1 108 ? 10.116 16.961 6.313 1.00 89.81 108 GLY A CA 1
ATOM 837 C C . GLY A 1 108 ? 8.655 16.503 6.302 1.00 89.81 108 GLY A C 1
ATOM 838 O O . GLY A 1 108 ? 8.246 15.861 7.274 1.00 89.81 108 GLY A O 1
ATOM 839 N N . THR A 1 109 ? 7.904 16.742 5.220 1.00 93.50 109 THR A N 1
ATOM 840 C CA . THR A 1 109 ? 6.544 16.194 5.050 1.00 93.50 109 THR A CA 1
ATOM 841 C C . THR A 1 109 ? 6.561 14.671 4.939 1.00 93.50 109 THR A C 1
ATOM 843 O O . THR A 1 109 ? 7.594 14.070 4.614 1.00 93.50 109 THR A O 1
ATOM 846 N N . GLU A 1 110 ? 5.417 14.034 5.197 1.00 94.31 110 GLU A N 1
ATOM 847 C CA . GLU A 1 110 ? 5.266 12.591 4.995 1.00 94.31 110 GLU A CA 1
ATOM 848 C C . GLU A 1 110 ? 5.542 12.231 3.531 1.00 94.31 110 GLU A C 1
ATOM 850 O O . GLU A 1 110 ? 6.344 11.336 3.245 1.00 94.31 110 GLU A O 1
ATOM 855 N N . HIS A 1 111 ? 4.953 12.991 2.599 1.00 93.88 111 HIS A N 1
ATOM 856 C CA . HIS A 1 111 ? 5.108 12.743 1.170 1.00 93.88 111 HIS A CA 1
ATOM 857 C C . HIS A 1 111 ? 6.563 12.895 0.705 1.00 93.88 111 HIS A C 1
ATOM 859 O O . HIS A 1 111 ? 7.066 12.059 -0.054 1.00 93.88 111 HIS A O 1
ATOM 865 N N . TYR A 1 112 ? 7.283 13.908 1.198 1.00 94.94 112 TYR A N 1
ATOM 866 C CA . TYR A 1 112 ? 8.706 14.073 0.904 1.00 94.94 112 TYR A CA 1
ATOM 867 C C . TYR A 1 112 ? 9.511 12.867 1.393 1.00 94.94 112 TYR A C 1
ATOM 869 O O . TYR A 1 112 ? 10.273 12.279 0.627 1.00 94.94 112 TYR A O 1
ATOM 877 N N . LYS A 1 113 ? 9.327 12.455 2.653 1.00 95.94 113 LYS A N 1
ATOM 878 C CA . LYS A 1 113 ? 10.065 11.330 3.254 1.00 95.94 113 LYS A CA 1
ATOM 879 C C . LYS A 1 113 ? 9.822 10.014 2.509 1.00 95.94 113 LYS A C 1
ATOM 881 O O . LYS A 1 113 ? 10.789 9.297 2.233 1.00 95.94 113 LYS A O 1
ATOM 886 N N . ALA A 1 114 ? 8.568 9.724 2.148 1.00 95.19 114 ALA A N 1
ATOM 887 C CA . ALA A 1 114 ? 8.225 8.555 1.337 1.00 95.19 114 ALA A CA 1
ATOM 888 C C . ALA A 1 114 ? 8.937 8.603 -0.022 1.00 95.19 114 ALA A C 1
ATOM 890 O O . ALA A 1 114 ? 9.664 7.675 -0.384 1.00 95.19 114 ALA A O 1
ATOM 891 N N . THR A 1 115 ? 8.806 9.727 -0.732 1.00 94.69 115 THR A N 1
ATOM 892 C CA . THR A 1 115 ? 9.383 9.932 -2.070 1.00 94.69 115 THR A CA 1
ATOM 893 C C . THR A 1 115 ? 10.905 9.823 -2.068 1.00 94.69 115 THR A C 1
ATOM 895 O O . THR A 1 115 ? 11.479 9.212 -2.972 1.00 94.69 115 THR A O 1
ATOM 898 N N . GLN A 1 116 ? 11.569 10.375 -1.048 1.00 94.81 116 GLN A N 1
ATOM 899 C CA . GLN A 1 116 ? 13.023 10.323 -0.913 1.00 94.81 116 GLN A CA 1
ATOM 900 C C . GLN A 1 116 ? 13.528 8.886 -0.832 1.00 94.81 116 GLN A C 1
ATOM 902 O O . GLN A 1 116 ? 14.434 8.528 -1.581 1.00 94.81 116 GLN A O 1
ATOM 907 N N . PHE A 1 117 ? 12.927 8.047 0.019 1.00 94.19 117 PHE A N 1
ATOM 908 C CA . PHE A 1 117 ? 13.350 6.651 0.112 1.00 94.19 117 PHE A CA 1
ATOM 909 C C . PHE A 1 117 ? 12.955 5.852 -1.126 1.00 94.19 117 PHE A C 1
ATOM 911 O O . PHE A 1 117 ? 13.772 5.101 -1.650 1.00 94.19 117 PHE A O 1
ATOM 918 N N . GLN A 1 118 ? 11.731 6.038 -1.627 1.00 93.75 118 GLN A N 1
ATOM 919 C CA . GLN A 1 118 ? 11.261 5.340 -2.820 1.00 93.75 118 GLN A CA 1
ATOM 920 C C . GLN A 1 118 ? 12.107 5.700 -4.053 1.00 93.75 118 GLN A C 1
ATOM 922 O O . GLN A 1 118 ? 12.232 4.882 -4.950 1.00 93.75 118 GLN A O 1
ATOM 927 N N . SER A 1 119 ? 12.741 6.875 -4.103 1.00 91.75 119 SER A N 1
ATOM 928 C CA . SER A 1 119 ? 13.606 7.278 -5.223 1.00 91.75 119 SER A CA 1
ATOM 929 C C . SER A 1 119 ? 15.088 6.952 -5.028 1.00 91.75 119 SER A C 1
ATOM 931 O O . SER A 1 119 ? 15.771 6.754 -6.028 1.00 91.75 119 SER A O 1
ATOM 933 N N . HIS A 1 120 ? 15.575 6.887 -3.784 1.00 91.06 120 HIS A N 1
ATOM 934 C CA . HIS A 1 120 ? 16.997 6.729 -3.456 1.00 91.06 120 HIS A CA 1
ATOM 935 C C . HIS A 1 120 ? 17.213 5.519 -2.542 1.00 91.06 120 HIS A C 1
ATOM 937 O O . HIS A 1 120 ? 17.273 5.623 -1.314 1.00 91.06 120 HIS A O 1
ATOM 943 N N . ASN A 1 121 ? 17.299 4.349 -3.161 1.00 90.62 121 ASN A N 1
ATOM 944 C CA . ASN A 1 121 ? 17.641 3.087 -2.518 1.00 90.62 121 ASN A CA 1
ATOM 945 C C . ASN A 1 121 ? 18.213 2.121 -3.569 1.00 90.62 121 ASN A C 1
ATOM 947 O O . ASN A 1 121 ? 18.120 2.396 -4.762 1.00 90.62 121 ASN A O 1
ATOM 951 N N . ASN A 1 122 ? 18.751 0.984 -3.125 1.00 88.06 122 ASN A N 1
ATOM 952 C CA . ASN A 1 122 ? 19.402 -0.000 -3.999 1.00 88.06 122 ASN A CA 1
ATOM 953 C C . ASN A 1 122 ? 18.538 -1.259 -4.220 1.00 88.06 122 ASN A C 1
ATOM 955 O O . ASN A 1 122 ? 19.063 -2.317 -4.557 1.00 88.06 122 ASN A O 1
ATOM 959 N N . TYR A 1 123 ? 17.230 -1.171 -3.964 1.00 88.19 123 TYR A N 1
ATOM 960 C CA . TYR A 1 123 ? 16.272 -2.251 -4.185 1.00 88.19 123 TYR A CA 1
ATOM 961 C C . TYR A 1 123 ? 15.470 -2.005 -5.472 1.00 88.19 123 TYR A C 1
ATOM 963 O O . TYR A 1 123 ? 15.160 -0.866 -5.843 1.00 88.19 123 TYR A O 1
ATOM 971 N N . GLY A 1 124 ? 15.075 -3.092 -6.125 1.00 91.44 124 GLY A N 1
ATOM 972 C CA . GLY A 1 124 ? 14.213 -3.080 -7.303 1.00 91.44 124 GLY A CA 1
ATOM 973 C C . GLY A 1 124 ? 14.513 -4.265 -8.212 1.00 91.44 124 GLY A C 1
ATOM 974 O O . GLY A 1 124 ? 15.431 -5.038 -7.956 1.00 91.44 124 GLY A O 1
ATOM 975 N N . GLY A 1 125 ? 13.758 -4.370 -9.302 1.00 93.12 125 GLY A N 1
ATOM 976 C CA . GLY A 1 125 ? 13.922 -5.430 -10.299 1.00 93.12 125 GLY A CA 1
ATOM 977 C C . GLY A 1 125 ? 12.842 -6.504 -10.221 1.00 93.12 125 GLY A C 1
ATOM 978 O O . GLY A 1 125 ? 12.599 -7.177 -11.218 1.00 93.12 125 GLY A O 1
ATOM 979 N N . THR A 1 126 ? 12.135 -6.610 -9.095 1.00 97.25 126 THR A N 1
ATOM 980 C CA . THR A 1 126 ? 10.934 -7.443 -8.962 1.00 97.25 126 THR A CA 1
ATOM 981 C C . THR A 1 126 ? 9.798 -6.698 -8.266 1.00 97.25 126 THR A C 1
ATOM 983 O O . THR A 1 126 ? 10.010 -5.690 -7.584 1.00 97.25 126 THR A O 1
ATOM 986 N N . TYR A 1 127 ? 8.572 -7.203 -8.397 1.00 97.25 127 TYR A N 1
ATOM 987 C CA . TYR A 1 127 ? 7.429 -6.710 -7.631 1.00 97.25 127 TYR A CA 1
ATOM 988 C C . TYR A 1 127 ? 7.634 -6.893 -6.117 1.00 97.25 127 TYR A C 1
ATOM 990 O O . TYR A 1 127 ? 7.310 -5.997 -5.338 1.00 97.25 127 TYR A O 1
ATOM 998 N N . GLY A 1 128 ? 8.239 -8.005 -5.684 1.00 96.19 128 GLY A N 1
ATOM 999 C CA . GLY A 1 128 ? 8.595 -8.242 -4.283 1.00 96.19 128 GLY A CA 1
ATOM 1000 C C . GLY A 1 128 ? 9.553 -7.186 -3.722 1.00 96.19 128 GLY A C 1
ATOM 1001 O O . GLY A 1 128 ? 9.352 -6.708 -2.600 1.00 96.19 128 GLY A O 1
ATOM 1002 N N . ASP A 1 129 ? 10.538 -6.759 -4.515 1.00 96.38 129 ASP A N 1
ATOM 1003 C CA . ASP A 1 129 ? 11.441 -5.667 -4.139 1.00 96.38 129 ASP A CA 1
ATOM 1004 C C . ASP A 1 129 ? 10.701 -4.331 -4.033 1.00 96.38 129 ASP A C 1
ATOM 1006 O O . ASP A 1 129 ? 10.884 -3.601 -3.057 1.00 96.38 129 ASP A O 1
ATOM 1010 N N . GLU A 1 130 ? 9.812 -4.023 -4.980 1.00 97.38 130 GLU A N 1
ATOM 1011 C CA . GLU A 1 130 ? 9.011 -2.797 -4.921 1.00 97.38 130 GLU A CA 1
ATOM 1012 C C . GLU A 1 130 ? 8.065 -2.774 -3.710 1.00 97.38 130 GLU A C 1
ATOM 1014 O O . GLU A 1 130 ? 7.935 -1.727 -3.072 1.00 97.38 130 GLU A O 1
ATOM 1019 N N . ARG A 1 131 ? 7.476 -3.915 -3.313 1.00 97.44 131 ARG A N 1
ATOM 1020 C CA . ARG A 1 131 ? 6.695 -4.030 -2.063 1.00 97.44 131 ARG A CA 1
ATOM 1021 C C . ARG A 1 131 ? 7.547 -3.700 -0.840 1.00 97.44 131 ARG A C 1
ATOM 1023 O O . ARG A 1 131 ? 7.100 -2.979 0.054 1.00 97.44 131 ARG A O 1
ATOM 1030 N N . LYS A 1 132 ? 8.788 -4.196 -0.794 1.00 96.56 132 LYS A N 1
ATOM 1031 C CA . LYS A 1 132 ? 9.726 -3.901 0.299 1.00 96.56 132 LYS A CA 1
ATOM 1032 C C . LYS A 1 132 ? 10.088 -2.417 0.335 1.00 96.56 132 LYS A C 1
ATOM 1034 O O . LYS A 1 132 ? 10.102 -1.823 1.416 1.00 96.56 132 LYS A O 1
ATOM 1039 N N . VAL A 1 133 ? 10.348 -1.810 -0.823 1.00 97.12 133 VAL A N 1
ATOM 1040 C CA . VAL A 1 133 ? 10.623 -0.370 -0.918 1.00 97.12 133 VAL A CA 1
ATOM 1041 C C . VAL A 1 133 ? 9.431 0.447 -0.439 1.00 97.12 133 VAL A C 1
ATOM 1043 O O . VAL A 1 133 ? 9.620 1.350 0.374 1.00 97.12 133 VAL A O 1
A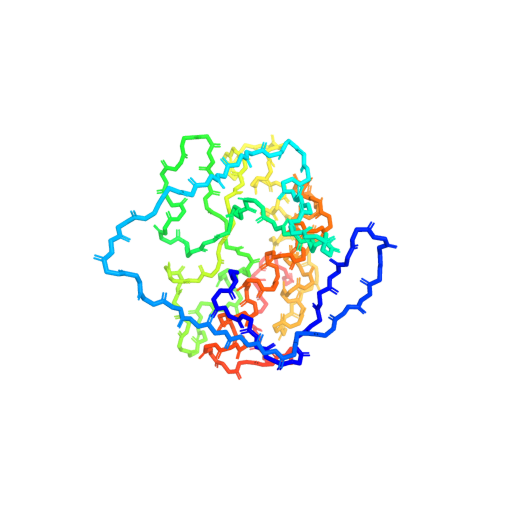TOM 1046 N N . ALA A 1 134 ? 8.226 0.105 -0.894 1.00 97.00 134 ALA A N 1
ATOM 1047 C CA . ALA A 1 134 ? 6.983 0.754 -0.500 1.00 97.00 134 ALA A CA 1
ATOM 1048 C C . ALA A 1 134 ? 6.738 0.656 1.014 1.00 97.00 134 ALA A C 1
ATOM 1050 O O . ALA A 1 134 ? 6.445 1.652 1.669 1.00 97.00 134 ALA A O 1
ATOM 1051 N N . TYR A 1 135 ? 6.941 -0.518 1.615 1.00 96.38 135 TYR A N 1
ATOM 1052 C CA . TYR A 1 135 ? 6.784 -0.672 3.061 1.00 96.38 135 TYR A CA 1
ATOM 1053 C C . TYR A 1 135 ? 7.754 0.240 3.826 1.00 96.38 135 TYR A C 1
ATOM 1055 O O . TYR A 1 135 ? 7.355 0.976 4.729 1.00 96.38 135 TYR A O 1
ATOM 1063 N N . ILE A 1 136 ? 9.036 0.240 3.450 1.00 96.75 136 ILE A N 1
ATOM 1064 C CA . ILE A 1 136 ? 10.047 1.051 4.141 1.00 96.75 136 ILE A CA 1
ATOM 1065 C C . ILE A 1 136 ? 9.822 2.552 3.900 1.00 96.75 136 ILE A C 1
ATOM 1067 O O . ILE A 1 136 ? 10.037 3.342 4.825 1.00 96.75 136 ILE A O 1
ATOM 1071 N N . SER A 1 137 ? 9.385 2.965 2.705 1.00 96.94 137 SER A N 1
ATOM 1072 C CA . SER A 1 137 ? 9.110 4.376 2.409 1.00 96.94 137 SER A CA 1
ATOM 1073 C C . SER A 1 137 ? 7.986 4.919 3.289 1.00 96.94 137 SER A C 1
ATOM 1075 O O . SER A 1 137 ? 8.155 5.982 3.888 1.00 96.94 137 SER A O 1
ATOM 1077 N N . LEU A 1 138 ? 6.898 4.163 3.464 1.00 96.19 138 LEU A N 1
ATOM 1078 C CA . LEU A 1 138 ? 5.782 4.542 4.336 1.00 96.19 138 LEU A CA 1
ATOM 1079 C C . LEU A 1 138 ? 6.197 4.598 5.808 1.00 96.19 138 LEU A C 1
ATOM 1081 O O . LEU A 1 138 ? 5.892 5.566 6.506 1.00 96.19 138 LEU A O 1
ATOM 1085 N N . ARG A 1 139 ? 6.993 3.627 6.268 1.00 96.00 139 ARG A N 1
ATOM 1086 C CA . ARG A 1 139 ? 7.551 3.648 7.630 1.00 96.00 139 ARG A CA 1
ATOM 1087 C C . ARG A 1 139 ? 8.455 4.861 7.866 1.00 96.00 139 ARG A C 1
ATOM 1089 O O . ARG A 1 139 ? 8.408 5.452 8.940 1.00 96.00 139 ARG A O 1
ATOM 1096 N N . LYS A 1 140 ? 9.251 5.265 6.870 1.00 95.31 140 LYS A N 1
ATOM 1097 C CA . LYS A 1 140 ? 10.072 6.490 6.929 1.00 95.31 140 LYS A CA 1
ATOM 1098 C C . LYS A 1 140 ? 9.243 7.769 6.867 1.00 95.31 140 LYS A C 1
ATOM 1100 O O . LYS A 1 140 ? 9.686 8.783 7.400 1.00 95.31 140 LYS A O 1
ATOM 1105 N N . ALA A 1 141 ? 8.072 7.728 6.238 1.00 94.62 141 ALA A N 1
ATOM 1106 C CA . ALA A 1 141 ? 7.130 8.840 6.221 1.00 94.62 141 ALA A CA 1
ATOM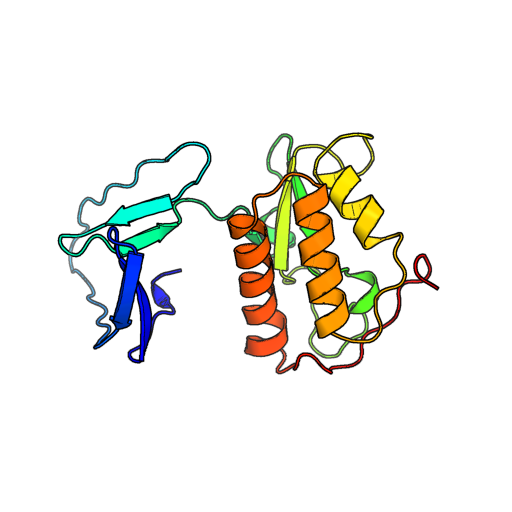 1107 C C . ALA A 1 141 ? 6.470 9.086 7.582 1.00 94.62 141 ALA A C 1
ATOM 1109 O O . ALA A 1 141 ? 6.076 10.214 7.845 1.00 94.62 141 ALA A O 1
ATOM 1110 N N . GLY A 1 142 ? 6.444 8.081 8.462 1.00 92.75 142 GLY A N 1
ATOM 1111 C CA . GLY A 1 142 ? 5.850 8.165 9.798 1.00 92.75 142 GLY A CA 1
ATOM 1112 C C . GLY A 1 142 ? 4.625 7.270 9.982 1.00 92.75 142 GLY A C 1
ATOM 1113 O O . GLY A 1 142 ? 4.163 7.132 11.108 1.00 92.75 142 GLY A O 1
ATOM 1114 N N . LYS A 1 143 ? 4.151 6.605 8.918 1.00 89.44 143 LYS A N 1
ATOM 1115 C CA . LYS A 1 143 ? 3.032 5.654 8.993 1.00 89.44 143 LYS A CA 1
ATOM 1116 C C . LYS A 1 143 ? 3.385 4.470 9.872 1.00 89.44 143 LYS A C 1
ATOM 1118 O O . LYS A 1 143 ? 4.518 3.988 9.791 1.00 89.44 143 LYS A O 1
ATOM 1123 N N . THR A 1 144 ? 2.433 3.993 10.669 1.00 87.56 144 THR A N 1
ATOM 1124 C CA . THR A 1 144 ? 2.485 2.803 11.542 1.00 87.56 144 THR A CA 1
ATOM 1125 C C . THR A 1 144 ? 2.804 1.517 10.758 1.00 87.56 144 THR A C 1
ATOM 1127 O O . THR A 1 144 ? 2.875 1.519 9.525 1.00 87.56 144 THR A O 1
ATOM 1130 N N . LYS A 1 145 ? 3.115 0.411 11.454 1.00 83.88 145 LYS A N 1
ATOM 1131 C CA . LYS A 1 145 ? 3.394 -0.863 10.761 1.00 83.88 145 LYS A CA 1
ATOM 1132 C C . LYS A 1 145 ? 2.126 -1.365 10.079 1.00 83.88 145 LYS A C 1
ATOM 1134 O O . LYS A 1 145 ? 2.189 -1.893 8.973 1.00 83.88 145 LYS A O 1
ATOM 1139 N N . GLU A 1 146 ? 1.006 -1.140 10.742 1.00 79.94 146 GLU A N 1
ATOM 1140 C CA . GLU A 1 146 ? -0.340 -1.530 10.377 1.00 79.94 146 GLU A CA 1
ATOM 1141 C C . GLU A 1 146 ? -0.789 -0.764 9.129 1.00 79.94 146 GLU A C 1
ATOM 1143 O O . GLU A 1 146 ? -1.147 -1.398 8.140 1.00 79.94 146 GLU A O 1
ATOM 1148 N N . GLU A 1 147 ? -0.653 0.567 9.104 1.00 85.56 147 GLU A N 1
ATOM 1149 C CA . GLU A 1 147 ? -0.957 1.385 7.918 1.00 85.56 147 GLU A CA 1
ATOM 1150 C C . GLU A 1 147 ? -0.086 1.005 6.715 1.00 85.56 147 GLU A C 1
ATOM 1152 O O . GLU A 1 147 ? -0.583 0.853 5.597 1.00 85.56 147 GLU A O 1
ATOM 1157 N N . ALA A 1 148 ? 1.222 0.815 6.931 1.00 89.75 148 ALA A N 1
ATOM 1158 C CA . ALA A 1 148 ? 2.124 0.408 5.859 1.00 89.75 148 ALA A CA 1
ATOM 1159 C C . ALA A 1 148 ? 1.735 -0.976 5.314 1.00 89.75 148 ALA A C 1
ATOM 1161 O O . ALA A 1 148 ? 1.666 -1.162 4.102 1.00 89.75 148 ALA A O 1
ATOM 1162 N N . PHE A 1 149 ? 1.434 -1.937 6.190 1.00 87.00 149 PHE A N 1
ATOM 1163 C CA . PHE A 1 149 ? 1.003 -3.276 5.792 1.00 87.00 149 PHE A CA 1
ATOM 1164 C C . PHE A 1 149 ? -0.343 -3.257 5.056 1.00 87.00 149 PHE A C 1
ATOM 1166 O O . PHE A 1 149 ? -0.492 -3.920 4.030 1.00 87.00 149 PHE A O 1
ATOM 1173 N N . GLN A 1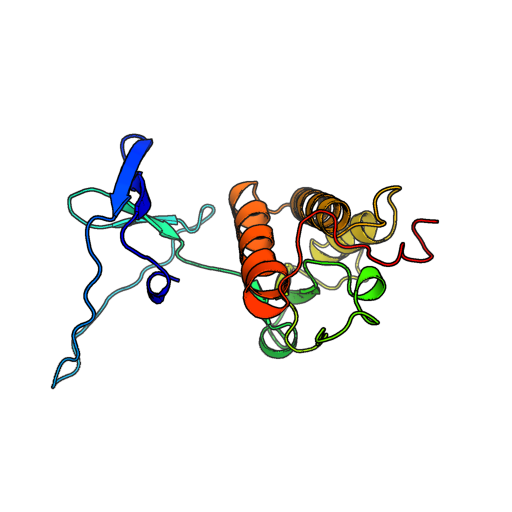 150 ? -1.302 -2.453 5.518 1.00 85.25 150 GLN A N 1
ATOM 1174 C CA . GLN A 1 150 ? -2.583 -2.251 4.840 1.00 85.25 150 GLN A CA 1
ATOM 1175 C C . GLN A 1 150 ? -2.397 -1.664 3.437 1.00 85.25 150 GLN A C 1
ATOM 1177 O O . GLN A 1 150 ? -3.015 -2.161 2.496 1.00 85.25 150 GLN A O 1
ATOM 1182 N N . ALA A 1 151 ? -1.511 -0.678 3.269 1.00 92.50 151 ALA A N 1
ATOM 1183 C CA . ALA A 1 151 ? -1.186 -0.118 1.961 1.00 92.50 151 ALA A CA 1
ATOM 1184 C C . ALA A 1 151 ? -0.567 -1.167 1.022 1.00 92.50 151 ALA A C 1
ATOM 1186 O O . ALA A 1 151 ? -0.976 -1.269 -0.136 1.00 92.50 151 ALA A O 1
ATOM 1187 N N . ILE A 1 152 ? 0.354 -2.004 1.513 1.00 94.00 152 ILE A N 1
ATOM 1188 C CA . ILE A 1 152 ? 0.914 -3.105 0.712 1.00 94.00 152 ILE A CA 1
ATOM 1189 C C . ILE A 1 152 ? -0.168 -4.117 0.319 1.00 94.00 152 ILE A C 1
ATOM 1191 O O . ILE A 1 152 ? -0.268 -4.471 -0.852 1.00 94.00 152 ILE A O 1
ATOM 1195 N N . ASN A 1 153 ? -1.033 -4.525 1.248 1.00 89.19 153 ASN A N 1
ATOM 1196 C CA . ASN A 1 153 ? -2.128 -5.448 0.940 1.00 89.19 153 ASN A CA 1
ATOM 1197 C C . ASN A 1 153 ? -3.141 -4.843 -0.039 1.00 89.19 153 ASN A C 1
ATOM 1199 O O . ASN A 1 153 ? -3.719 -5.553 -0.863 1.00 89.19 153 ASN A O 1
ATOM 1203 N N . TYR A 1 154 ? -3.381 -3.533 0.044 1.00 91.50 154 TYR A N 1
ATOM 1204 C CA . TYR A 1 154 ? -4.205 -2.827 -0.928 1.00 91.50 154 TYR A CA 1
ATOM 1205 C C . TYR A 1 154 ? -3.543 -2.821 -2.310 1.00 91.50 154 TYR A C 1
ATOM 1207 O O . TYR A 1 154 ? -4.223 -3.058 -3.308 1.00 91.50 154 TYR A O 1
ATOM 1215 N N . ALA A 1 155 ? -2.221 -2.643 -2.372 1.00 95.12 155 ALA A N 1
ATOM 1216 C CA . ALA A 1 155 ? -1.480 -2.756 -3.619 1.00 95.12 155 ALA A CA 1
ATOM 1217 C C . ALA A 1 155 ? -1.553 -4.170 -4.219 1.00 95.12 155 ALA A C 1
ATOM 1219 O O . ALA A 1 155 ? -1.821 -4.314 -5.412 1.00 95.12 155 ALA A O 1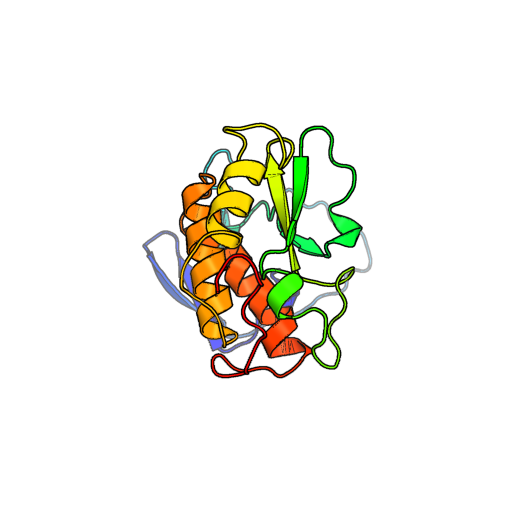
ATOM 1220 N N . ASP A 1 156 ? -1.416 -5.206 -3.390 1.00 94.88 156 ASP A N 1
ATOM 1221 C CA . ASP A 1 156 ? -1.468 -6.603 -3.829 1.00 94.88 156 ASP A CA 1
ATOM 1222 C C . ASP A 1 156 ? -2.813 -6.971 -4.471 1.00 94.88 156 ASP A C 1
ATOM 1224 O O . ASP A 1 156 ? -2.840 -7.725 -5.441 1.00 94.88 156 ASP A O 1
ATOM 1228 N N . LYS A 1 157 ? -3.930 -6.383 -4.025 1.00 92.38 157 LYS A N 1
ATOM 1229 C CA . LYS A 1 157 ? -5.234 -6.592 -4.685 1.00 92.38 157 LYS A CA 1
ATOM 1230 C C . LYS A 1 157 ? -5.215 -6.192 -6.156 1.00 92.38 157 LYS A C 1
ATOM 1232 O O . LYS A 1 157 ? -5.833 -6.871 -6.964 1.00 92.38 157 LYS A O 1
ATOM 1237 N N . TYR A 1 158 ? -4.496 -5.127 -6.494 1.00 95.06 158 TYR A N 1
ATOM 1238 C CA . TYR A 1 158 ? -4.370 -4.659 -7.868 1.00 95.06 158 TYR A CA 1
ATOM 1239 C C . TYR A 1 158 ? -3.305 -5.450 -8.636 1.00 95.06 158 TYR A C 1
ATOM 1241 O O . TYR A 1 158 ? -3.609 -6.072 -9.647 1.00 95.06 158 TYR A O 1
ATOM 1249 N N . PHE A 1 159 ? -2.059 -5.476 -8.156 1.00 96.94 159 PHE A N 1
ATOM 1250 C CA . PHE A 1 159 ? -0.961 -6.085 -8.915 1.00 96.94 159 PHE A CA 1
ATOM 1251 C C . PHE A 1 159 ? -1.057 -7.617 -8.967 1.00 96.94 159 PHE A C 1
ATOM 1253 O O . PHE A 1 159 ? -0.908 -8.201 -10.035 1.00 96.94 159 PHE A O 1
ATOM 1260 N N . VAL A 1 160 ? -1.354 -8.277 -7.846 1.00 94.75 160 VAL A N 1
ATOM 1261 C CA . VAL A 1 160 ? -1.502 -9.742 -7.797 1.00 94.75 160 VAL A CA 1
ATOM 1262 C C . VAL A 1 160 ? -2.916 -10.145 -8.204 1.00 94.75 160 VAL A C 1
ATOM 1264 O O . VAL A 1 160 ? -3.095 -11.017 -9.047 1.00 94.75 160 VAL A O 1
ATOM 1267 N N . GLY A 1 161 ? -3.930 -9.497 -7.626 1.00 91.50 161 GLY A N 1
ATOM 1268 C CA . GLY A 1 161 ? -5.328 -9.887 -7.823 1.00 91.50 161 GLY A CA 1
ATOM 1269 C C . GLY A 1 161 ? -5.899 -9.540 -9.201 1.00 91.50 161 GLY A C 1
ATOM 1270 O O . GLY A 1 161 ? -6.555 -10.383 -9.806 1.00 91.50 161 GLY A O 1
ATOM 1271 N N . GLU A 1 162 ? -5.669 -8.321 -9.700 1.00 94.12 162 GLU A N 1
ATOM 1272 C CA . GLU A 1 162 ? -6.226 -7.867 -10.985 1.00 94.12 162 GLU A CA 1
ATOM 1273 C C . GLU A 1 162 ? -5.263 -8.099 -12.157 1.00 94.12 162 GLU A C 1
ATOM 1275 O O . GLU A 1 162 ? -5.698 -8.533 -13.223 1.00 94.12 162 GLU A O 1
ATOM 1280 N N . LEU A 1 163 ? -3.963 -7.830 -11.979 1.00 95.19 163 LEU A N 1
ATOM 1281 C CA . LEU A 1 163 ? -2.964 -7.979 -13.047 1.00 95.19 163 LEU A CA 1
ATOM 1282 C C . LEU A 1 163 ? -2.308 -9.368 -13.097 1.00 95.19 163 LEU A C 1
ATOM 1284 O O . LEU A 1 163 ? -1.577 -9.653 -14.046 1.00 95.19 163 LEU A O 1
ATOM 1288 N N . GLY A 1 164 ? -2.565 -10.234 -12.112 1.00 95.25 164 GLY A N 1
ATOM 1289 C CA . GLY A 1 164 ? -2.060 -11.609 -12.086 1.00 95.25 164 GLY A CA 1
ATOM 1290 C C . GLY A 1 164 ? -0.555 -11.728 -11.842 1.00 95.25 164 GLY A C 1
ATOM 1291 O O . GLY A 1 164 ? 0.046 -12.718 -12.252 1.00 95.25 164 GLY A O 1
ATOM 1292 N N . TRP A 1 165 ? 0.076 -10.720 -11.235 1.00 95.88 165 TRP A N 1
ATOM 1293 C CA . TRP A 1 165 ? 1.506 -10.764 -10.930 1.00 95.88 165 TRP A CA 1
ATOM 1294 C C . TRP A 1 165 ? 1.796 -11.646 -9.720 1.00 95.88 165 TRP A C 1
ATOM 1296 O O . TRP A 1 165 ? 0.948 -11.877 -8.863 1.00 95.88 165 TRP A O 1
ATOM 1306 N N . ASP A 1 166 ? 3.050 -12.054 -9.602 1.00 95.31 166 ASP A N 1
ATOM 1307 C CA . ASP A 1 166 ? 3.610 -12.652 -8.397 1.00 95.31 166 ASP A CA 1
ATOM 1308 C C . ASP A 1 166 ? 4.770 -11.802 -7.853 1.00 95.31 166 ASP A C 1
ATOM 1310 O O . ASP A 1 166 ? 5.180 -10.795 -8.435 1.00 95.31 166 ASP A O 1
ATOM 1314 N N . PHE A 1 167 ? 5.333 -12.198 -6.710 1.00 95.00 167 PHE A N 1
ATOM 1315 C CA . PHE A 1 167 ? 6.426 -11.451 -6.078 1.00 95.00 167 PHE A CA 1
ATOM 1316 C C . PHE A 1 167 ? 7.741 -11.490 -6.867 1.00 95.00 167 PHE A C 1
ATOM 1318 O O . PHE A 1 167 ? 8.630 -10.687 -6.590 1.00 95.00 167 PHE A O 1
ATOM 1325 N N . THR A 1 168 ? 7.868 -12.380 -7.848 1.00 96.88 168 THR A N 1
ATOM 1326 C CA . THR A 1 168 ? 9.053 -12.511 -8.706 1.00 96.88 168 THR A CA 1
ATOM 1327 C C . THR A 1 168 ? 8.903 -11.791 -10.043 1.00 96.88 168 THR A C 1
ATOM 1329 O O . THR A 1 168 ? 9.873 -11.686 -10.791 1.00 96.88 168 THR A O 1
ATOM 1332 N N . THR A 1 169 ? 7.713 -11.259 -10.334 1.00 96.94 169 THR A N 1
ATOM 1333 C CA . THR A 1 169 ? 7.419 -10.544 -11.577 1.00 96.94 169 THR A CA 1
ATOM 1334 C C . THR A 1 169 ? 8.405 -9.397 -11.763 1.00 96.94 169 THR A C 1
ATOM 1336 O O . THR A 1 169 ? 8.529 -8.529 -10.898 1.00 96.94 169 THR A O 1
ATOM 1339 N N . ILE A 1 170 ? 9.125 -9.418 -12.886 1.00 97.31 170 ILE A N 1
ATOM 1340 C CA . ILE A 1 170 ? 10.212 -8.480 -13.166 1.00 97.31 170 ILE A CA 1
ATOM 1341 C C . ILE A 1 170 ? 9.656 -7.073 -13.384 1.00 97.31 170 ILE A C 1
ATOM 1343 O O . ILE A 1 170 ? 8.719 -6.876 -14.156 1.00 97.31 170 ILE A O 1
ATOM 1347 N N . THR A 1 171 ? 10.269 -6.091 -12.730 1.00 95.56 171 THR A N 1
ATOM 1348 C CA . THR A 1 171 ? 9.948 -4.665 -12.865 1.00 95.56 171 THR A CA 1
ATOM 1349 C C . THR A 1 171 ? 11.177 -3.884 -13.319 1.00 95.56 171 THR A C 1
ATOM 1351 O O . THR A 1 171 ? 12.318 -4.343 -13.229 1.00 95.56 171 THR A O 1
ATOM 1354 N N . SER A 1 172 ? 10.968 -2.675 -13.834 1.00 94.31 172 SER A N 1
ATOM 1355 C CA . SER A 1 172 ? 12.083 -1.801 -14.197 1.00 94.31 172 SER A CA 1
ATOM 1356 C C . SER A 1 172 ? 12.740 -1.219 -12.949 1.00 94.31 172 SER A C 1
ATOM 1358 O O . SER A 1 172 ? 12.055 -0.677 -12.091 1.00 94.31 172 SER A O 1
ATOM 1360 N N . ILE A 1 173 ? 14.075 -1.220 -12.880 1.00 91.50 173 ILE A N 1
ATOM 1361 C CA . ILE A 1 173 ? 14.794 -0.461 -11.846 1.00 91.50 173 ILE A CA 1
ATOM 1362 C C . ILE A 1 173 ? 14.768 1.031 -12.227 1.00 91.50 173 ILE A C 1
ATOM 1364 O O . ILE A 1 173 ? 15.322 1.391 -13.284 1.00 91.50 173 ILE A O 1
ATOM 1368 N N . PRO A 1 174 ? 14.144 1.905 -11.407 1.00 91.00 174 PRO A N 1
ATOM 1369 C CA . PRO A 1 174 ? 14.084 3.344 -11.650 1.00 91.00 174 PRO A CA 1
ATOM 1370 C C . PRO A 1 174 ? 15.480 3.951 -11.801 1.00 91.00 174 PRO A C 1
ATOM 1372 O O . PRO A 1 174 ? 16.408 3.558 -11.104 1.00 91.00 174 PRO A O 1
ATOM 1375 N N . LYS A 1 175 ? 15.636 4.949 -12.681 1.00 88.75 175 LYS A N 1
ATOM 1376 C CA . LYS A 1 175 ? 16.949 5.548 -13.003 1.00 88.75 175 LYS A CA 1
ATOM 1377 C C . LYS A 1 175 ? 17.723 6.040 -11.776 1.00 88.75 175 LYS A C 1
ATOM 1379 O O . LYS A 1 175 ? 18.930 5.874 -11.734 1.00 88.75 175 LYS A O 1
ATOM 1384 N N . ASN A 1 176 ? 17.024 6.600 -10.791 1.00 86.12 176 ASN A N 1
ATOM 1385 C CA . ASN A 1 176 ? 17.632 7.150 -9.574 1.00 86.12 176 ASN A CA 1
ATOM 1386 C C . ASN A 1 176 ? 18.088 6.068 -8.574 1.00 86.12 176 ASN A C 1
ATOM 1388 O O . ASN A 1 176 ? 18.694 6.402 -7.561 1.00 86.12 176 ASN A O 1
ATOM 1392 N N . ARG A 1 177 ? 17.784 4.791 -8.850 1.00 86.94 177 ARG A N 1
ATOM 1393 C CA . ARG A 1 177 ? 18.168 3.615 -8.054 1.00 86.94 177 ARG A CA 1
ATOM 1394 C C . ARG A 1 177 ? 19.201 2.720 -8.760 1.00 86.94 177 ARG A C 1
ATOM 1396 O O . ARG A 1 177 ? 19.404 1.584 -8.341 1.00 86.94 177 ARG A O 1
ATOM 1403 N N . ARG A 1 178 ? 19.764 3.182 -9.880 1.00 79.75 178 ARG A N 1
ATOM 1404 C CA . ARG A 1 178 ? 20.786 2.460 -10.650 1.00 79.75 178 ARG A CA 1
ATOM 1405 C C . ARG A 1 178 ? 22.187 2.879 -10.246 1.00 79.75 178 ARG A C 1
ATOM 1407 O O . ARG A 1 178 ? 22.352 4.065 -9.889 1.00 79.75 178 ARG A O 1
#

Secondary structure (DSSP, 8-state):
-GGG--TT-EEEBTTS-EEE---------SS---------TTT-EEEETTTTEEEES---EEETTTSTT-TTEEEEESS-HHHHTTSTT--TTTSEEEEEES-TTSTTSHHHHHHHHHHSSS--SBHHHHHHHHHHHHHHHT--HHHHHHHHHHHHIIIIIIT---TT-B-PPPGGG-

Organism: NCBI:txid2981726

Radius of gyration: 18.1 Å; Cα contacts (8 Å, |Δi|>4): 287; chains: 1; bounding box: 57×40×43 Å